Protein AF-A0A9E5N119-F1 (afdb_monomer_lite)

Foldseek 3Di:
DDEAEDEAFQDDPPDDAAEAEDAPQQQFFQPRPVVVVLVVLVVQLPDPRYAYEAQANLHNLQAPPHPPDDPVGTHPVQDPVCNVPVLVVRLVVSLVSNLSRLLRYQAHEHDVSQVVCCVPPVDNSRVVSVQSSCVSSVHDPPRHRYPYQWDKYWYWYYSHPDPPPIDIDIDTGHNADPDPPDDCVVVVSVVVVVVVVDD

Radius of gyration: 18.2 Å; chains: 1; bounding box: 51×36×52 Å

Sequence (199 aa):
MKVLEREFFNVSRSDEFTILPIGDIHLGAAACDEQRFRDTVARVHGDDRCWWIGMGDYADFINRSDPRFHPGVLADWIKMADLADLSRAQRDRFLDIIQPIAAKCLALVSGNHETAIVKHYERDIYHEIVTGVKALGGFEDDYPLAIGYTGWLNLTFYRSDKRQRGRKVKINLHHGYGGGRLAGAKALNLQRRMAFHKA

Structure (mmCIF, N/CA/C/O backbone):
data_AF-A0A9E5N119-F1
#
_entry.id   AF-A0A9E5N119-F1
#
loop_
_atom_site.group_PDB
_atom_site.id
_atom_site.type_symbol
_atom_site.label_atom_id
_atom_site.label_alt_id
_atom_site.label_comp_id
_atom_site.label_asym_id
_atom_site.label_entity_id
_atom_site.label_seq_id
_atom_site.pdbx_PDB_ins_code
_atom_site.Cartn_x
_atom_site.Cartn_y
_atom_site.Cartn_z
_atom_site.occupancy
_atom_site.B_iso_or_equiv
_atom_site.auth_seq_id
_atom_site.auth_comp_id
_atom_site.auth_asym_id
_atom_site.auth_atom_id
_atom_site.pdbx_PDB_model_num
ATOM 1 N N . MET A 1 1 ? 3.824 16.791 9.282 1.00 75.06 1 MET A N 1
ATOM 2 C CA . MET A 1 1 ? 3.656 15.346 9.564 1.00 75.06 1 MET A CA 1
ATOM 3 C C . MET A 1 1 ? 2.166 15.022 9.536 1.00 75.06 1 MET A C 1
ATOM 5 O O . MET A 1 1 ? 1.428 15.691 10.249 1.00 75.06 1 MET A O 1
ATOM 9 N N . LYS A 1 2 ? 1.709 14.087 8.688 1.00 92.75 2 LYS A N 1
ATOM 10 C CA . LYS A 1 2 ? 0.277 13.741 8.575 1.00 92.75 2 LYS A CA 1
ATOM 11 C C . LYS A 1 2 ? -0.148 12.766 9.678 1.00 92.75 2 LYS A C 1
ATOM 13 O O . LYS A 1 2 ? 0.643 11.923 10.101 1.00 92.75 2 LYS A O 1
ATOM 18 N N . VAL A 1 3 ? -1.400 12.880 10.115 1.00 96.69 3 VAL A N 1
ATOM 19 C CA . VAL A 1 3 ? -2.042 11.964 11.064 1.00 96.69 3 VAL A CA 1
ATOM 20 C C . VAL A 1 3 ? -3.350 11.493 10.441 1.00 96.69 3 VAL A C 1
ATOM 22 O O . VAL A 1 3 ? -4.177 12.322 10.072 1.00 96.69 3 VAL A O 1
ATOM 25 N N . LEU A 1 4 ? -3.525 10.181 10.314 1.00 97.50 4 LEU A N 1
ATOM 26 C CA . LEU A 1 4 ? -4.780 9.562 9.905 1.00 97.50 4 LEU A CA 1
ATOM 27 C C . LEU A 1 4 ? -5.465 8.936 11.111 1.00 97.50 4 LEU A C 1
ATOM 29 O O . LEU A 1 4 ? -4.803 8.380 11.988 1.00 97.50 4 LEU A O 1
ATOM 33 N N . GLU A 1 5 ? -6.792 8.997 11.141 1.00 97.25 5 GLU A N 1
ATOM 34 C CA . GLU A 1 5 ? -7.596 8.378 12.189 1.00 97.25 5 GLU A CA 1
ATOM 35 C C . GLU A 1 5 ? -8.544 7.340 11.589 1.00 97.25 5 GLU A C 1
ATOM 37 O O . GLU A 1 5 ? -9.139 7.552 10.529 1.00 97.25 5 GLU A O 1
ATOM 42 N N . ARG A 1 6 ? -8.656 6.193 12.259 1.00 97.25 6 ARG A N 1
ATOM 43 C CA . ARG A 1 6 ? -9.615 5.132 11.947 1.00 97.25 6 ARG A CA 1
ATOM 44 C C . ARG A 1 6 ? -10.331 4.737 13.217 1.00 97.25 6 ARG A C 1
ATOM 46 O O . ARG A 1 6 ? -9.720 4.651 14.285 1.00 97.25 6 ARG A O 1
ATOM 53 N N . GLU A 1 7 ? -11.622 4.502 13.090 1.00 96.50 7 GLU A N 1
ATOM 54 C CA . GLU A 1 7 ? -12.489 4.202 14.214 1.00 96.50 7 GLU A CA 1
ATOM 55 C C . GLU A 1 7 ? -13.208 2.884 13.971 1.00 96.50 7 GLU A C 1
ATOM 57 O O . GLU A 1 7 ? -13.728 2.632 12.888 1.00 96.50 7 GLU A O 1
ATOM 62 N N . PHE A 1 8 ? -13.237 2.060 15.007 1.00 96.50 8 PHE A N 1
ATOM 63 C CA . PHE A 1 8 ? -13.947 0.795 15.044 1.00 96.50 8 PHE A CA 1
ATOM 64 C C . PHE A 1 8 ? -14.966 0.882 16.167 1.00 96.50 8 PHE A C 1
ATOM 66 O O . PHE A 1 8 ? -14.622 1.273 17.284 1.00 96.50 8 PHE A O 1
ATOM 73 N N . PHE A 1 9 ? -16.212 0.534 15.879 1.00 96.44 9 PHE A N 1
ATOM 74 C CA . PHE A 1 9 ? -17.321 0.629 16.823 1.00 96.44 9 PHE A CA 1
ATOM 75 C C . PHE A 1 9 ? -17.830 -0.755 17.201 1.00 96.44 9 PHE A C 1
ATOM 77 O O . PHE A 1 9 ? -17.576 -1.731 16.497 1.00 96.44 9 PHE A O 1
ATOM 84 N N . ASN A 1 10 ? -18.569 -0.821 18.309 1.00 94.75 10 ASN A N 1
ATOM 85 C CA . ASN A 1 10 ? -19.189 -2.050 18.811 1.00 94.75 10 ASN A CA 1
ATOM 86 C C . ASN A 1 10 ? -18.203 -3.209 19.034 1.00 94.75 10 ASN A C 1
ATOM 88 O O . ASN A 1 10 ? -18.570 -4.372 18.884 1.00 94.75 10 ASN A O 1
ATOM 92 N N . VAL A 1 11 ? -16.958 -2.903 19.411 1.00 94.25 11 VAL A N 1
ATOM 93 C CA . VAL A 1 11 ? -15.957 -3.941 19.671 1.00 94.25 11 VAL A CA 1
ATOM 94 C C . VAL A 1 11 ? -16.047 -4.483 21.099 1.00 94.25 11 VAL A C 1
ATOM 96 O O . VAL A 1 11 ? -16.299 -3.754 22.065 1.00 94.25 11 VAL A O 1
ATOM 99 N N . SER A 1 12 ? -15.785 -5.771 21.257 1.00 92.31 12 SER A N 1
ATOM 100 C CA . SER A 1 12 ? -15.709 -6.461 22.541 1.00 92.31 12 SER A CA 1
ATOM 101 C C . SER A 1 12 ? -14.264 -6.552 23.059 1.00 92.31 12 SER A C 1
ATOM 103 O O . SER A 1 12 ? -13.302 -6.211 22.375 1.00 92.31 12 SER A O 1
ATOM 105 N N . ARG A 1 13 ? -14.083 -7.000 24.310 1.00 89.00 13 ARG A N 1
ATOM 106 C CA . ARG A 1 13 ? -12.739 -7.246 24.877 1.00 89.00 13 ARG A CA 1
ATOM 107 C C . ARG A 1 13 ? -12.058 -8.490 24.305 1.00 89.00 13 ARG A C 1
ATOM 109 O O . ARG A 1 13 ? -10.840 -8.570 24.392 1.00 89.00 13 ARG A O 1
ATOM 116 N N . SER A 1 14 ? -12.843 -9.436 23.804 1.00 93.44 14 SER A N 1
ATOM 117 C CA . SER A 1 14 ? -12.374 -10.674 23.183 1.00 93.44 14 SER A CA 1
ATOM 118 C C . SER A 1 14 ? -12.147 -10.524 21.681 1.00 93.44 14 SER A C 1
ATOM 120 O O . SER A 1 14 ? -11.704 -11.472 21.048 1.00 93.44 14 SER A O 1
ATOM 122 N N . ASP A 1 15 ? -12.474 -9.367 21.100 1.00 94.88 15 ASP A N 1
ATOM 123 C CA . ASP A 1 15 ? -12.233 -9.130 19.685 1.00 94.88 15 ASP A CA 1
ATOM 124 C C . ASP A 1 15 ? -10.742 -8.953 19.414 1.00 94.88 15 ASP A C 1
ATOM 126 O O . ASP A 1 15 ? -10.079 -8.096 20.005 1.00 94.88 15 ASP A O 1
ATOM 130 N N . GLU A 1 16 ? -10.244 -9.733 18.463 1.00 95.50 16 GLU A N 1
ATOM 131 C CA . GLU A 1 16 ? -8.894 -9.617 17.936 1.00 95.50 16 GLU A CA 1
ATOM 132 C C . GLU A 1 16 ? -8.932 -8.995 16.541 1.00 95.50 16 GLU A C 1
ATOM 134 O O . GLU A 1 16 ? -9.804 -9.302 15.726 1.00 95.50 16 GLU A O 1
ATOM 139 N N . PHE A 1 17 ? -7.987 -8.092 16.290 1.00 96.88 17 PHE A N 1
ATOM 140 C CA . PHE A 1 17 ? -7.798 -7.424 15.009 1.00 96.88 17 PHE A CA 1
ATOM 141 C C . PHE A 1 17 ? -6.367 -7.660 14.552 1.00 96.88 17 PHE A C 1
ATOM 143 O O . PHE A 1 17 ? -5.421 -7.417 15.307 1.00 96.88 17 PHE A O 1
ATOM 150 N N . THR A 1 18 ? -6.211 -8.078 13.302 1.00 97.81 18 THR A N 1
ATOM 151 C CA . THR A 1 18 ? -4.901 -8.244 12.673 1.00 97.81 18 THR A CA 1
ATOM 152 C C . THR A 1 18 ? -4.623 -7.033 11.794 1.00 97.81 18 THR A C 1
ATOM 154 O O . THR A 1 18 ? -5.480 -6.601 11.029 1.00 97.81 18 THR A O 1
ATOM 157 N N . ILE A 1 19 ? -3.419 -6.473 11.887 1.00 97.25 19 ILE A N 1
ATOM 158 C CA . ILE A 1 19 ? -2.967 -5.393 11.006 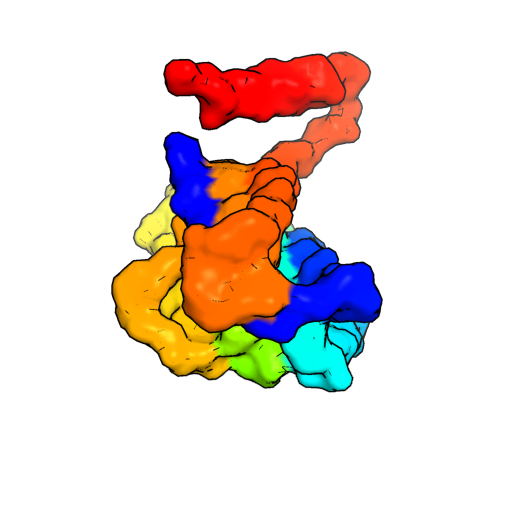1.00 97.25 19 ILE A CA 1
ATOM 159 C C . ILE A 1 19 ? -1.697 -5.869 10.317 1.00 97.25 19 ILE A C 1
ATOM 161 O O . ILE A 1 19 ? -0.689 -6.114 10.981 1.00 97.25 19 ILE A O 1
ATOM 165 N N . LEU A 1 20 ? -1.750 -6.003 8.995 1.00 98.00 20 LEU A N 1
ATOM 166 C CA . LEU A 1 20 ? -0.624 -6.444 8.181 1.00 98.00 20 LEU A CA 1
ATOM 167 C C . LEU A 1 20 ? 0.023 -5.252 7.463 1.00 98.00 20 LEU A C 1
ATOM 169 O O . LEU A 1 20 ? -0.588 -4.673 6.563 1.00 98.00 20 LEU A O 1
ATOM 173 N N . PRO A 1 21 ? 1.249 -4.854 7.844 1.00 97.44 21 PRO A N 1
ATOM 174 C CA . PRO A 1 21 ? 2.041 -3.944 7.030 1.00 97.44 21 PRO A CA 1
ATOM 175 C C . PRO A 1 21 ? 2.527 -4.673 5.769 1.00 97.44 21 PRO A C 1
ATOM 177 O O . PRO A 1 21 ? 3.088 -5.764 5.861 1.00 97.44 21 PRO A O 1
ATOM 180 N N . ILE A 1 22 ? 2.314 -4.068 4.601 1.00 98.00 22 ILE A N 1
ATOM 181 C CA . ILE A 1 22 ? 2.684 -4.612 3.290 1.00 98.00 22 ILE A CA 1
ATOM 182 C C . ILE A 1 22 ? 3.462 -3.538 2.522 1.00 98.00 22 ILE A C 1
ATOM 184 O O . ILE A 1 22 ? 2.915 -2.483 2.215 1.00 98.00 22 ILE A O 1
ATOM 188 N N . GLY A 1 23 ? 4.724 -3.790 2.197 1.00 96.56 23 GLY A N 1
ATOM 189 C CA . GLY A 1 23 ? 5.583 -2.903 1.404 1.00 96.56 23 GLY A CA 1
ATOM 190 C C . GLY A 1 23 ? 6.870 -3.617 1.014 1.00 96.56 23 GLY A C 1
ATOM 191 O O . GLY A 1 23 ? 6.983 -4.817 1.275 1.00 96.56 23 GLY A O 1
ATOM 192 N N . ASP A 1 24 ? 7.791 -2.894 0.375 1.00 96.56 24 ASP A N 1
ATOM 193 C CA . ASP A 1 24 ? 9.025 -3.457 -0.198 1.00 96.56 24 ASP A CA 1
ATOM 194 C C . ASP A 1 24 ? 8.719 -4.691 -1.070 1.00 96.56 24 ASP A C 1
ATOM 196 O O . ASP A 1 24 ? 9.406 -5.713 -1.029 1.00 96.56 24 ASP A O 1
ATOM 200 N N . ILE A 1 25 ? 7.620 -4.616 -1.832 1.00 97.75 25 ILE A N 1
ATOM 201 C CA . ILE A 1 25 ? 7.162 -5.714 -2.689 1.00 97.75 25 ILE A CA 1
ATOM 202 C C . ILE A 1 25 ? 8.070 -5.796 -3.916 1.00 97.75 25 ILE A C 1
ATOM 204 O O . ILE A 1 25 ? 8.387 -6.895 -4.369 1.00 97.75 25 ILE A O 1
ATOM 208 N N . HIS A 1 26 ? 8.476 -4.639 -4.459 1.00 97.12 26 HIS A N 1
ATOM 209 C CA . HIS A 1 26 ? 9.241 -4.535 -5.709 1.00 97.12 26 HIS A CA 1
ATOM 210 C C . HIS A 1 26 ? 8.605 -5.330 -6.862 1.00 97.12 26 HIS A C 1
ATOM 212 O O . HIS A 1 26 ? 9.279 -6.002 -7.647 1.00 97.12 26 HIS A O 1
ATOM 218 N N . LEU A 1 27 ? 7.275 -5.261 -6.964 1.00 97.94 27 LEU A N 1
ATOM 219 C CA . LEU A 1 27 ? 6.521 -5.899 -8.034 1.00 97.94 27 LEU A CA 1
ATOM 220 C C . LEU A 1 27 ? 7.023 -5.442 -9.412 1.00 97.94 27 LEU A C 1
ATOM 222 O O . LEU A 1 27 ? 7.203 -4.251 -9.665 1.00 97.94 27 LEU A O 1
ATOM 226 N N . GLY A 1 28 ? 7.232 -6.407 -10.307 1.00 96.00 28 GLY A N 1
ATOM 227 C CA . GLY A 1 28 ? 7.813 -6.183 -11.631 1.00 96.00 28 GLY A CA 1
ATOM 228 C C . GLY A 1 28 ? 9.301 -6.513 -11.730 1.00 96.00 28 GLY A C 1
ATOM 229 O O . GLY A 1 28 ? 9.799 -6.628 -12.848 1.00 96.00 28 GLY A O 1
ATOM 230 N N . ALA A 1 29 ? 9.984 -6.749 -10.607 1.00 95.81 29 ALA A N 1
ATOM 231 C CA . ALA A 1 29 ? 11.277 -7.422 -10.605 1.00 95.81 29 ALA A CA 1
ATOM 232 C C . ALA A 1 29 ? 11.094 -8.946 -10.740 1.00 95.81 29 ALA A C 1
ATOM 234 O O . ALA A 1 29 ? 10.228 -9.528 -10.090 1.00 95.81 29 ALA A O 1
ATOM 235 N N . ALA A 1 30 ? 11.947 -9.615 -11.516 1.00 94.50 30 ALA A N 1
ATOM 236 C CA . ALA A 1 30 ? 11.941 -11.074 -11.687 1.00 94.50 30 ALA A CA 1
ATOM 237 C C . ALA A 1 30 ? 12.168 -11.834 -10.368 1.00 94.50 30 ALA A C 1
ATOM 239 O O . ALA A 1 30 ? 11.710 -12.959 -10.204 1.00 94.50 30 ALA A O 1
ATOM 240 N N . ALA A 1 31 ? 12.869 -11.211 -9.418 1.00 94.00 31 ALA A N 1
ATOM 241 C CA . ALA A 1 31 ? 13.124 -11.769 -8.092 1.00 94.00 31 ALA A CA 1
ATOM 242 C C . ALA A 1 31 ? 11.975 -11.535 -7.089 1.00 94.00 31 ALA A C 1
ATOM 244 O O . ALA A 1 31 ? 12.072 -11.981 -5.946 1.00 94.00 31 ALA A O 1
ATOM 245 N N . CYS A 1 32 ? 10.918 -10.813 -7.476 1.00 96.81 32 CYS A N 1
ATOM 246 C CA . CYS A 1 32 ? 9.755 -10.594 -6.625 1.00 96.81 32 CYS A CA 1
ATOM 247 C C . CYS A 1 32 ? 8.989 -11.910 -6.431 1.00 96.81 32 CYS A C 1
ATOM 249 O O . CYS A 1 32 ? 8.555 -12.538 -7.397 1.00 96.81 32 CYS A O 1
ATOM 251 N N . ASP A 1 33 ? 8.769 -12.299 -5.175 1.00 97.44 33 ASP A N 1
ATOM 252 C CA . ASP A 1 33 ? 7.891 -13.416 -4.827 1.00 97.44 33 ASP A CA 1
ATOM 253 C C . ASP A 1 33 ? 6.418 -12.972 -4.904 1.00 97.44 33 ASP A C 1
ATOM 255 O O . ASP A 1 33 ? 5.744 -12.725 -3.897 1.00 97.44 33 ASP A O 1
ATOM 259 N N . GLU A 1 34 ? 5.924 -12.818 -6.137 1.00 97.69 34 GLU A N 1
ATOM 260 C CA . GLU A 1 34 ? 4.548 -12.389 -6.406 1.00 97.69 34 GLU A CA 1
ATOM 261 C C . GLU A 1 34 ? 3.527 -13.376 -5.817 1.00 97.69 34 GLU A C 1
ATOM 263 O O . GLU A 1 34 ? 2.452 -12.959 -5.384 1.00 97.69 34 GLU A O 1
ATOM 268 N N . GLN A 1 35 ? 3.858 -14.671 -5.740 1.00 98.06 35 GLN A N 1
ATOM 269 C CA . GLN A 1 35 ? 2.964 -15.668 -5.152 1.00 98.06 35 GLN A CA 1
ATOM 270 C C . GLN A 1 35 ? 2.778 -15.423 -3.655 1.00 98.06 35 GLN A C 1
ATOM 272 O O . GLN A 1 35 ? 1.642 -15.338 -3.193 1.00 98.06 35 GLN A O 1
ATOM 277 N N . ARG A 1 36 ? 3.858 -15.192 -2.902 1.00 98.12 36 ARG A N 1
ATOM 278 C CA . ARG A 1 36 ? 3.752 -14.839 -1.481 1.00 98.12 36 ARG A CA 1
ATOM 279 C C . ARG A 1 36 ? 2.981 -13.539 -1.260 1.00 98.12 36 ARG A C 1
ATOM 281 O O . ARG A 1 36 ? 2.258 -13.412 -0.265 1.00 98.12 36 ARG A O 1
ATOM 288 N N . PHE A 1 37 ? 3.114 -12.567 -2.164 1.00 98.56 37 PHE A N 1
ATOM 289 C CA . PHE A 1 37 ? 2.305 -11.351 -2.104 1.00 98.56 37 PHE A CA 1
ATOM 290 C C . PHE A 1 37 ? 0.812 -11.663 -2.298 1.00 98.56 37 PHE A C 1
ATOM 292 O O . PHE A 1 37 ? -0.010 -11.233 -1.486 1.00 98.56 37 PHE A O 1
ATOM 299 N N . ARG A 1 38 ? 0.456 -12.487 -3.291 1.00 98.69 38 ARG A N 1
ATOM 300 C CA . ARG A 1 38 ? -0.925 -12.957 -3.510 1.00 98.69 38 ARG A CA 1
ATOM 301 C C . ARG A 1 38 ? -1.474 -13.733 -2.315 1.00 98.69 38 ARG A C 1
ATOM 303 O O . ARG A 1 38 ? -2.601 -13.474 -1.905 1.00 98.69 38 ARG A O 1
ATOM 310 N N . ASP A 1 39 ? -0.678 -14.608 -1.709 1.00 98.56 39 ASP A N 1
ATOM 311 C CA . ASP A 1 39 ? -1.070 -15.363 -0.513 1.00 98.56 39 ASP A CA 1
ATOM 312 C C . ASP A 1 39 ? -1.305 -14.429 0.686 1.00 98.56 39 ASP A C 1
ATOM 314 O O . ASP A 1 39 ? -2.234 -14.615 1.475 1.00 98.56 39 ASP A O 1
ATOM 318 N N . THR A 1 40 ? -0.500 -13.369 0.799 1.00 98.44 40 THR A N 1
ATOM 319 C CA . THR A 1 40 ? -0.687 -12.319 1.810 1.00 98.44 40 THR A CA 1
ATOM 320 C C . THR A 1 40 ? -1.996 -11.562 1.582 1.00 98.44 40 THR A C 1
ATOM 322 O O . THR A 1 40 ? -2.740 -11.331 2.536 1.00 98.44 40 THR A O 1
ATOM 325 N N . VAL A 1 41 ? -2.322 -11.226 0.329 1.00 98.75 41 VAL A N 1
ATOM 326 C CA . VAL A 1 41 ? -3.620 -10.630 -0.016 1.00 98.75 41 VAL A CA 1
ATOM 327 C C . VAL A 1 41 ? -4.765 -11.586 0.306 1.00 98.75 41 VAL A C 1
ATOM 329 O O . VAL A 1 41 ? -5.740 -11.168 0.928 1.00 98.75 41 VAL A O 1
ATOM 332 N N . ALA A 1 42 ? -4.643 -12.868 -0.039 1.00 98.62 42 ALA A N 1
ATOM 333 C CA . ALA A 1 42 ? -5.654 -13.878 0.263 1.00 98.62 42 ALA A CA 1
ATOM 334 C C . ALA A 1 42 ? -5.905 -14.000 1.775 1.00 98.62 42 ALA A C 1
ATOM 336 O O . ALA A 1 42 ? -7.057 -14.081 2.202 1.00 98.62 42 ALA A O 1
ATOM 337 N N . ARG A 1 43 ? -4.848 -13.921 2.597 1.00 98.00 43 ARG A N 1
ATOM 338 C CA . ARG A 1 43 ? -4.965 -13.887 4.061 1.00 98.00 43 ARG A CA 1
ATOM 339 C C . ARG A 1 43 ? -5.769 -12.683 4.554 1.00 98.00 43 ARG A C 1
ATOM 341 O O . ARG A 1 43 ? -6.634 -12.853 5.405 1.00 98.00 43 ARG A O 1
ATOM 348 N N . VAL A 1 44 ? -5.490 -11.479 4.047 1.00 98.56 44 VAL A N 1
ATOM 349 C CA . VAL A 1 44 ? -6.251 -10.270 4.420 1.00 98.56 44 VAL A CA 1
ATOM 350 C C . VAL A 1 44 ? -7.700 -10.375 3.935 1.00 98.56 44 VAL A C 1
ATOM 352 O O . VAL A 1 44 ? -8.628 -9.967 4.631 1.00 98.56 44 VAL A O 1
ATOM 355 N N . HIS A 1 45 ? -7.912 -10.930 2.743 1.00 98.50 45 HIS A N 1
ATOM 356 C CA . HIS A 1 45 ? -9.241 -11.092 2.171 1.00 98.50 45 HIS A CA 1
ATOM 357 C C . HIS A 1 45 ? -10.108 -12.030 3.021 1.00 98.50 45 HIS A C 1
ATOM 359 O O . HIS A 1 45 ? -11.215 -11.642 3.384 1.00 98.50 45 HIS A O 1
ATOM 365 N N . GLY A 1 46 ? -9.574 -13.195 3.407 1.00 98.19 46 GLY A N 1
ATOM 366 C CA . GLY A 1 46 ? -10.296 -14.240 4.140 1.00 98.19 46 GLY A CA 1
ATOM 367 C C . GLY A 1 46 ? -10.579 -13.971 5.625 1.00 98.19 46 GLY A C 1
ATOM 368 O O . GLY A 1 46 ? -11.249 -14.787 6.250 1.00 98.19 46 GLY A O 1
ATOM 369 N N . ASP A 1 47 ? -10.090 -12.867 6.196 1.00 97.25 47 ASP A N 1
ATOM 370 C CA . ASP A 1 47 ? -10.344 -12.475 7.589 1.00 97.25 47 ASP A CA 1
ATOM 371 C C . ASP A 1 47 ? -10.958 -11.066 7.652 1.00 97.25 47 ASP A C 1
ATOM 373 O O . ASP A 1 47 ? -10.322 -10.065 7.308 1.00 97.25 47 ASP A O 1
ATOM 377 N N . ASP A 1 48 ? -12.210 -10.968 8.103 1.00 96.12 48 ASP A N 1
ATOM 378 C CA . ASP A 1 48 ? -12.966 -9.712 8.222 1.00 96.12 48 ASP A CA 1
ATOM 379 C C . ASP A 1 48 ? -12.360 -8.713 9.214 1.00 96.12 48 ASP A C 1
ATOM 381 O O . ASP A 1 48 ? -12.621 -7.511 9.130 1.00 96.12 48 ASP A O 1
ATOM 385 N N . ARG A 1 49 ? -11.526 -9.184 10.145 1.00 96.75 49 ARG A N 1
ATOM 386 C CA . ARG A 1 49 ? -10.817 -8.346 11.119 1.00 96.75 49 ARG A CA 1
ATOM 387 C C . ARG A 1 49 ? -9.330 -8.217 10.806 1.00 96.75 49 ARG A C 1
ATOM 389 O O . ARG A 1 49 ? -8.588 -7.656 11.617 1.00 96.75 49 ARG A O 1
ATOM 396 N N . CYS A 1 50 ? -8.902 -8.661 9.626 1.00 98.38 50 CYS A N 1
ATOM 397 C CA . CYS A 1 50 ? -7.573 -8.400 9.103 1.00 98.38 50 CYS A CA 1
ATOM 398 C C . CYS A 1 50 ? -7.582 -7.168 8.197 1.00 98.38 50 CYS A C 1
ATOM 400 O O . CYS A 1 50 ? -8.226 -7.135 7.156 1.00 98.38 50 CYS A O 1
ATOM 402 N N . TRP A 1 51 ? -6.812 -6.160 8.582 1.00 98.56 51 TRP A N 1
ATOM 403 C CA . TRP A 1 51 ? -6.637 -4.906 7.859 1.00 98.56 51 TRP A CA 1
ATOM 404 C C . TRP A 1 51 ? -5.199 -4.782 7.376 1.00 98.56 51 TRP A C 1
ATOM 406 O O . TRP A 1 51 ? -4.309 -5.464 7.891 1.00 98.56 51 TRP A O 1
ATOM 416 N N . TRP A 1 52 ? -4.940 -3.891 6.422 1.00 98.69 52 TRP A N 1
ATOM 417 C CA . TRP A 1 52 ? -3.582 -3.691 5.921 1.00 98.69 52 TRP A CA 1
ATOM 418 C C . TRP A 1 52 ? -3.163 -2.226 5.869 1.00 98.69 52 TRP A C 1
ATOM 420 O O . TRP A 1 52 ? -3.982 -1.305 5.822 1.00 98.69 52 TRP A O 1
ATOM 430 N N . ILE A 1 53 ? -1.849 -2.024 5.910 1.00 98.62 53 ILE A N 1
ATOM 431 C CA . ILE A 1 53 ? -1.192 -0.727 5.752 1.00 98.62 53 ILE A CA 1
ATOM 432 C C . ILE A 1 53 ? -0.166 -0.878 4.636 1.00 98.62 53 ILE A C 1
ATOM 434 O O . ILE A 1 53 ? 0.702 -1.745 4.722 1.00 98.62 53 ILE A O 1
ATOM 438 N N . GLY A 1 54 ? -0.246 -0.036 3.611 1.00 98.44 54 GLY A N 1
ATOM 439 C CA . GLY A 1 54 ? 0.781 0.036 2.581 1.00 98.44 54 GLY A CA 1
ATOM 440 C C . GLY A 1 54 ? 2.015 0.765 3.101 1.00 98.44 54 GLY A C 1
ATOM 441 O O . GLY A 1 54 ? 1.899 1.874 3.621 1.00 98.44 54 GLY A O 1
ATOM 442 N N . MET A 1 55 ? 3.188 0.155 2.972 1.00 97.94 55 MET A N 1
ATOM 443 C CA . MET A 1 55 ? 4.444 0.631 3.554 1.00 97.94 55 MET A CA 1
ATOM 444 C C . MET A 1 55 ? 5.421 1.230 2.533 1.00 97.94 55 MET A C 1
ATOM 446 O O . MET A 1 55 ? 6.534 1.561 2.926 1.00 97.94 55 MET A O 1
ATOM 450 N N . GLY A 1 56 ? 5.007 1.449 1.279 1.00 97.00 56 GLY A N 1
ATOM 451 C CA . GLY A 1 56 ? 5.850 1.996 0.203 1.00 97.00 56 GLY A CA 1
ATOM 452 C C . GLY A 1 56 ? 6.639 0.925 -0.555 1.00 97.00 56 GLY A C 1
ATOM 453 O O . GLY A 1 56 ? 6.620 -0.243 -0.161 1.00 97.00 56 GLY A O 1
ATOM 454 N N . ASP A 1 57 ? 7.295 1.326 -1.647 1.00 97.44 57 ASP A N 1
ATOM 455 C CA . ASP A 1 57 ? 7.981 0.436 -2.595 1.00 97.44 57 ASP A CA 1
ATOM 456 C C . ASP A 1 57 ? 7.055 -0.709 -3.066 1.00 97.44 57 ASP A C 1
ATOM 458 O O . ASP A 1 57 ? 7.357 -1.905 -2.979 1.00 97.44 57 ASP A O 1
ATOM 462 N N . TYR A 1 58 ? 5.862 -0.323 -3.538 1.00 98.38 58 TYR A N 1
ATOM 463 C CA . TYR A 1 58 ? 4.813 -1.253 -3.984 1.00 98.38 58 TYR A CA 1
ATOM 464 C C . TYR A 1 58 ? 5.195 -1.996 -5.264 1.00 98.38 58 TYR A C 1
ATOM 466 O O . TYR A 1 58 ? 4.771 -3.128 -5.498 1.00 98.38 58 TYR A O 1
ATOM 474 N N . ALA A 1 59 ? 5.996 -1.340 -6.092 1.00 97.88 59 ALA A N 1
ATOM 475 C CA . ALA A 1 59 ? 6.525 -1.865 -7.330 1.00 97.88 59 ALA A CA 1
ATOM 476 C C . ALA A 1 59 ? 7.973 -1.412 -7.512 1.00 97.88 59 ALA A C 1
ATOM 478 O O . ALA A 1 59 ? 8.451 -0.507 -6.827 1.00 97.88 59 ALA A O 1
ATOM 479 N N . ASP A 1 60 ? 8.687 -2.079 -8.414 1.00 95.94 60 ASP A N 1
ATOM 480 C CA . ASP A 1 60 ? 10.113 -1.834 -8.585 1.00 95.94 60 ASP A CA 1
ATOM 481 C C . ASP A 1 60 ? 10.395 -0.469 -9.224 1.00 95.94 60 ASP A C 1
ATOM 483 O O . ASP A 1 60 ? 11.376 0.179 -8.896 1.00 95.94 60 ASP A O 1
ATOM 487 N N . PHE A 1 61 ? 9.540 0.024 -10.114 1.00 95.56 61 PHE A 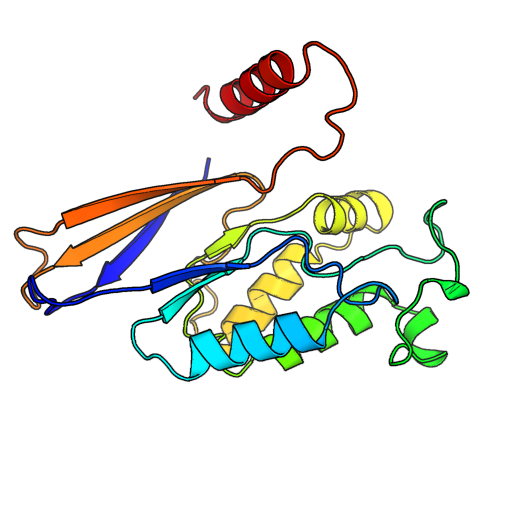N 1
ATOM 488 C CA . PHE A 1 61 ? 9.628 1.365 -10.701 1.00 95.56 61 PHE A CA 1
ATOM 489 C C . PHE A 1 61 ? 11.017 1.757 -11.253 1.00 95.56 61 PHE A C 1
ATOM 491 O O . PHE A 1 61 ? 11.345 2.937 -11.394 1.00 95.56 61 PHE A O 1
ATOM 498 N N . ILE A 1 62 ? 11.838 0.770 -11.623 1.00 92.00 62 ILE A N 1
ATOM 499 C CA . ILE A 1 62 ? 13.103 0.975 -12.325 1.00 92.00 62 ILE A CA 1
ATOM 500 C C . ILE A 1 62 ? 12.784 1.099 -13.815 1.00 92.00 62 ILE A C 1
ATOM 502 O O . ILE A 1 62 ? 12.625 0.120 -14.543 1.00 92.00 62 ILE A O 1
ATOM 506 N N . ASN A 1 63 ? 12.655 2.344 -14.268 1.00 90.62 63 ASN A N 1
ATOM 507 C CA . ASN A 1 63 ? 12.396 2.667 -15.668 1.00 90.62 63 ASN A CA 1
ATOM 508 C C . ASN A 1 63 ? 13.670 2.559 -16.523 1.00 90.62 63 ASN A C 1
ATOM 510 O O . ASN A 1 63 ? 14.784 2.594 -16.015 1.00 90.62 63 ASN A O 1
ATOM 514 N N . ARG A 1 64 ? 13.510 2.501 -17.851 1.00 89.31 64 ARG A N 1
ATOM 515 C CA . ARG A 1 64 ? 14.602 2.257 -18.817 1.00 89.31 64 ARG A CA 1
ATOM 516 C C . ARG A 1 64 ? 15.793 3.216 -18.731 1.00 89.31 64 ARG A C 1
ATOM 518 O O . ARG A 1 64 ? 16.899 2.825 -19.081 1.00 89.31 64 ARG A O 1
ATOM 525 N N . SER A 1 65 ? 15.568 4.465 -18.332 1.00 87.94 65 SER A N 1
ATOM 526 C CA . SER A 1 65 ? 16.626 5.471 -18.160 1.00 87.94 65 SER A CA 1
ATOM 527 C C . SER A 1 65 ? 17.317 5.416 -16.794 1.00 87.94 65 SER A C 1
ATOM 529 O O . SER A 1 65 ? 18.270 6.158 -16.570 1.00 87.94 65 SER A O 1
ATOM 531 N N . ASP A 1 66 ? 16.862 4.561 -15.875 1.00 88.12 66 ASP A N 1
ATOM 532 C CA . ASP A 1 66 ? 17.542 4.330 -14.603 1.00 88.12 66 ASP A CA 1
ATOM 533 C C . ASP A 1 66 ? 18.811 3.482 -14.831 1.00 88.12 66 ASP A C 1
ATOM 535 O O . ASP A 1 66 ? 18.728 2.433 -15.471 1.00 88.12 66 ASP A O 1
ATOM 539 N N . PRO A 1 67 ? 19.985 3.868 -14.296 1.00 87.31 67 PRO A N 1
ATOM 540 C CA . PRO A 1 67 ? 21.228 3.104 -14.455 1.00 87.31 67 PRO A CA 1
ATOM 541 C C . PRO A 1 67 ? 21.172 1.662 -13.937 1.00 87.31 67 PRO A C 1
ATOM 543 O O . PRO A 1 67 ? 22.011 0.844 -14.306 1.00 87.31 67 PRO A O 1
ATOM 546 N N . ARG A 1 68 ? 20.222 1.351 -13.050 1.00 85.38 68 ARG A N 1
ATOM 547 C CA . ARG A 1 68 ? 20.005 0.004 -12.507 1.00 85.38 68 ARG A CA 1
ATOM 548 C C . ARG A 1 68 ? 19.189 -0.882 -13.449 1.00 85.38 68 ARG A C 1
ATOM 550 O O . ARG A 1 68 ? 19.090 -2.080 -13.201 1.00 85.38 68 ARG A O 1
ATOM 557 N N . PHE A 1 69 ? 18.583 -0.312 -14.492 1.00 90.00 69 PHE A N 1
ATOM 558 C CA . PHE A 1 69 ? 17.717 -1.042 -15.405 1.00 90.00 69 PHE A CA 1
ATOM 559 C C . PHE A 1 69 ? 18.488 -2.124 -16.162 1.00 90.00 69 PHE A C 1
ATOM 561 O O . PHE A 1 69 ? 19.480 -1.856 -16.840 1.00 90.00 69 PHE A O 1
ATOM 568 N N . HIS A 1 70 ? 17.974 -3.350 -16.103 1.00 88.12 70 HIS A N 1
ATOM 569 C CA . HIS A 1 70 ? 18.456 -4.462 -16.905 1.00 88.12 70 HIS A CA 1
ATOM 570 C C . HIS A 1 70 ? 17.254 -5.292 -17.387 1.00 88.12 70 HIS A C 1
ATOM 572 O O . HIS A 1 70 ? 16.486 -5.768 -16.555 1.00 88.12 70 HIS A O 1
ATOM 578 N N . PRO A 1 71 ? 17.066 -5.523 -18.701 1.00 85.75 71 PRO A N 1
ATOM 579 C CA . PRO A 1 71 ? 15.889 -6.239 -19.203 1.00 85.75 71 PRO A CA 1
ATOM 580 C C . PRO A 1 71 ? 15.696 -7.625 -18.577 1.00 85.75 71 PRO A C 1
ATOM 582 O O . PRO A 1 71 ? 14.574 -8.028 -18.304 1.00 85.75 71 PRO A O 1
ATOM 585 N N . GLY A 1 72 ? 16.796 -8.329 -18.290 1.00 87.62 72 GLY A N 1
ATOM 586 C CA . GLY A 1 72 ? 16.768 -9.648 -17.649 1.00 87.62 72 GLY A CA 1
ATOM 587 C C . GLY A 1 72 ? 16.364 -9.656 -16.170 1.00 87.62 72 GLY A C 1
ATOM 588 O O . GLY A 1 72 ? 16.334 -10.730 -15.584 1.00 87.62 72 GLY A O 1
ATOM 589 N N . VAL A 1 73 ? 16.099 -8.498 -15.551 1.00 88.38 73 VAL A N 1
ATOM 590 C CA . VAL A 1 73 ? 15.552 -8.429 -14.182 1.00 88.38 73 VAL A CA 1
ATOM 591 C C . VAL A 1 73 ? 14.064 -8.086 -14.151 1.00 88.38 73 VAL A C 1
ATOM 593 O O . VAL A 1 73 ? 13.514 -7.916 -13.068 1.00 88.38 73 VAL A O 1
ATOM 596 N N . LEU A 1 74 ? 13.408 -7.981 -15.309 1.00 94.50 74 LEU A N 1
ATOM 597 C CA . LEU A 1 74 ? 11.968 -7.753 -15.399 1.00 94.50 74 LEU A CA 1
ATOM 598 C C . LEU A 1 74 ? 11.203 -9.061 -15.198 1.00 94.50 74 LEU A C 1
ATOM 600 O O . LEU A 1 74 ? 11.621 -10.108 -15.683 1.00 94.50 74 LEU A O 1
ATOM 604 N N . ALA A 1 75 ? 10.076 -8.993 -14.494 1.00 94.94 75 ALA A N 1
ATOM 605 C CA . ALA A 1 75 ? 9.183 -10.131 -14.325 1.00 94.94 75 ALA A CA 1
ATOM 606 C C . ALA A 1 75 ? 8.602 -10.605 -15.670 1.00 94.94 75 ALA A C 1
ATOM 608 O O . ALA A 1 75 ? 8.275 -9.790 -16.532 1.00 94.94 75 ALA A O 1
ATOM 609 N N . ASP A 1 76 ? 8.389 -11.916 -15.807 1.00 94.94 76 ASP A N 1
ATOM 610 C CA . ASP A 1 76 ? 7.966 -12.564 -17.062 1.00 94.94 76 ASP A CA 1
ATOM 611 C C . ASP A 1 76 ? 6.629 -12.053 -17.623 1.00 94.94 76 ASP A C 1
ATOM 613 O O . ASP A 1 76 ? 6.356 -12.170 -18.818 1.00 94.94 76 ASP A O 1
ATOM 617 N N . TRP A 1 77 ? 5.768 -11.489 -16.772 1.00 95.88 77 TRP A N 1
ATOM 618 C CA . TRP A 1 77 ? 4.482 -10.938 -17.197 1.00 95.88 77 TRP A CA 1
ATOM 619 C C . TRP A 1 77 ? 4.598 -9.559 -17.865 1.00 95.88 77 TRP A C 1
ATOM 621 O O . TRP A 1 77 ? 3.625 -9.119 -18.481 1.00 95.88 77 TRP A O 1
ATOM 631 N N . ILE A 1 78 ? 5.753 -8.887 -17.768 1.00 95.94 78 ILE A N 1
ATOM 632 C CA . ILE A 1 78 ? 6.009 -7.596 -18.416 1.00 95.94 78 ILE A CA 1
ATOM 633 C C . ILE A 1 78 ? 6.238 -7.825 -19.910 1.00 95.94 78 ILE A C 1
ATOM 635 O O . ILE A 1 78 ? 7.187 -8.488 -20.329 1.00 95.94 78 ILE A O 1
ATOM 639 N N . LYS A 1 79 ? 5.373 -7.244 -20.743 1.00 93.94 79 LYS A N 1
ATOM 640 C CA . LYS A 1 79 ? 5.420 -7.409 -22.199 1.00 93.94 79 LYS A CA 1
ATOM 641 C C . LYS A 1 79 ? 6.243 -6.303 -22.851 1.00 93.94 79 LYS A C 1
ATOM 643 O O . LYS A 1 79 ? 6.438 -5.224 -22.301 1.00 93.94 79 LYS A O 1
ATOM 648 N N . MET A 1 80 ? 6.637 -6.517 -24.108 1.00 90.19 80 MET A N 1
ATOM 649 C CA . MET A 1 80 ? 7.336 -5.495 -24.905 1.00 90.19 80 MET A CA 1
ATOM 650 C C . MET A 1 80 ? 6.543 -4.184 -25.024 1.00 90.19 80 MET A C 1
ATOM 652 O O . MET A 1 80 ? 7.132 -3.107 -25.012 1.00 90.19 80 MET A O 1
ATOM 656 N N . ALA A 1 81 ? 5.210 -4.266 -25.090 1.00 92.31 81 ALA A N 1
ATOM 657 C CA . ALA A 1 81 ? 4.335 -3.092 -25.115 1.00 92.31 81 ALA A CA 1
ATOM 658 C C . ALA A 1 81 ? 4.384 -2.277 -23.807 1.00 92.31 81 ALA A C 1
ATOM 660 O O . ALA A 1 81 ? 4.205 -1.060 -23.836 1.00 92.31 81 ALA A O 1
ATOM 661 N N . ASP A 1 82 ? 4.681 -2.924 -22.678 1.00 94.38 82 ASP A N 1
ATOM 662 C CA . ASP A 1 82 ? 4.779 -2.280 -21.366 1.00 94.38 82 ASP A CA 1
ATOM 663 C C . ASP A 1 82 ? 6.094 -1.507 -21.204 1.00 94.38 82 ASP A C 1
ATOM 665 O O . ASP A 1 82 ? 6.185 -0.607 -20.375 1.00 94.38 82 ASP A O 1
ATOM 669 N N . LEU A 1 83 ? 7.106 -1.772 -22.042 1.00 90.25 83 LEU A N 1
ATOM 670 C CA . LEU A 1 83 ? 8.396 -1.068 -22.002 1.00 90.25 83 LEU A CA 1
ATOM 671 C C . LEU A 1 83 ? 8.293 0.430 -22.324 1.00 90.25 83 LEU A C 1
ATOM 673 O O . LEU A 1 83 ? 9.242 1.176 -22.065 1.00 90.25 83 LEU A O 1
ATOM 677 N N . ALA A 1 84 ? 7.179 0.869 -22.914 1.00 91.50 84 ALA A N 1
ATOM 678 C CA . ALA A 1 84 ? 6.886 2.284 -23.120 1.00 91.50 84 ALA A CA 1
ATOM 679 C C . ALA A 1 84 ? 6.509 2.996 -21.808 1.00 91.50 84 ALA A C 1
ATOM 681 O O . ALA A 1 84 ? 6.739 4.195 -21.684 1.00 91.50 84 ALA A O 1
ATOM 682 N N . ASP A 1 85 ? 5.945 2.270 -20.838 1.00 94.19 85 ASP A N 1
ATOM 683 C CA . ASP A 1 85 ? 5.475 2.806 -19.560 1.00 94.19 85 ASP A CA 1
ATOM 684 C C . ASP A 1 85 ? 5.465 1.706 -18.482 1.00 94.19 85 ASP A C 1
ATOM 686 O O . ASP A 1 85 ? 4.419 1.205 -18.056 1.00 94.19 85 ASP A O 1
ATOM 690 N N . LEU A 1 86 ? 6.671 1.316 -18.053 1.00 95.06 86 LEU A N 1
ATOM 691 C CA . LEU A 1 86 ? 6.878 0.262 -17.055 1.00 95.06 86 LEU A CA 1
ATOM 692 C C . LEU A 1 86 ? 6.195 0.596 -15.728 1.00 95.06 86 LEU A C 1
ATOM 694 O O . LEU A 1 86 ? 5.584 -0.273 -15.107 1.00 95.06 86 LEU A O 1
ATOM 698 N N . SER A 1 87 ? 6.264 1.865 -15.312 1.00 96.56 87 SER A N 1
ATOM 699 C CA . SER A 1 87 ? 5.651 2.323 -14.065 1.00 96.56 87 SER A CA 1
ATOM 700 C C . SER A 1 87 ? 4.137 2.114 -14.066 1.00 96.56 87 SER A C 1
ATOM 702 O O . SER A 1 87 ? 3.586 1.672 -13.060 1.00 96.56 87 SER A O 1
ATOM 704 N N . ARG A 1 88 ? 3.458 2.371 -15.193 1.00 97.12 88 ARG A N 1
ATOM 705 C CA . ARG A 1 88 ? 2.023 2.090 -15.327 1.00 97.12 88 ARG A CA 1
ATOM 706 C C . ARG A 1 88 ? 1.728 0.598 -15.238 1.00 97.12 88 ARG A C 1
ATOM 708 O O . ARG A 1 88 ? 0.879 0.221 -14.443 1.00 97.12 88 ARG A O 1
ATOM 715 N N . ALA A 1 89 ? 2.431 -0.239 -16.001 1.00 97.69 89 ALA A N 1
ATOM 716 C CA . ALA A 1 89 ? 2.179 -1.682 -16.003 1.00 97.69 89 ALA A CA 1
ATOM 717 C C . ALA A 1 89 ? 2.359 -2.305 -14.606 1.00 97.69 89 ALA A C 1
ATOM 719 O O . ALA A 1 89 ? 1.544 -3.114 -14.168 1.00 97.69 89 ALA A O 1
ATOM 720 N N . GLN A 1 90 ? 3.390 -1.879 -13.872 1.00 98.25 90 GLN A N 1
ATOM 721 C CA . GLN A 1 90 ? 3.639 -2.327 -12.500 1.00 98.25 90 GLN A CA 1
ATOM 722 C C . GLN A 1 90 ? 2.604 -1.813 -11.496 1.00 98.25 90 GLN A C 1
ATOM 724 O O . GLN A 1 90 ? 2.133 -2.585 -10.661 1.00 98.25 90 GLN A O 1
ATOM 729 N N . ARG A 1 91 ? 2.203 -0.540 -11.601 1.00 98.38 91 ARG A N 1
ATOM 730 C CA . ARG A 1 91 ? 1.104 0.028 -10.808 1.00 98.38 91 ARG A CA 1
ATOM 731 C C . ARG A 1 91 ? -0.193 -0.747 -11.031 1.00 98.38 91 ARG A C 1
ATOM 733 O O . ARG A 1 91 ? -0.842 -1.124 -10.062 1.00 98.38 91 ARG A O 1
ATOM 740 N N . ASP A 1 92 ? -0.558 -0.992 -12.285 1.00 98.56 92 ASP A N 1
ATOM 741 C CA . ASP A 1 92 ? -1.811 -1.664 -12.639 1.00 98.56 92 ASP A CA 1
ATOM 742 C C . ASP A 1 92 ? -1.814 -3.101 -12.118 1.00 98.56 92 ASP A C 1
ATOM 744 O O . ASP A 1 92 ? -2.760 -3.514 -11.454 1.00 98.56 92 ASP A O 1
ATOM 748 N N . ARG A 1 93 ? -0.696 -3.823 -12.270 1.00 98.56 93 ARG A N 1
ATOM 749 C CA . ARG A 1 93 ? -0.537 -5.164 -11.697 1.00 98.56 93 ARG A CA 1
ATOM 750 C C . ARG A 1 93 ? -0.677 -5.173 -10.173 1.00 98.56 93 ARG A C 1
ATOM 752 O O . ARG A 1 93 ? -1.283 -6.092 -9.626 1.00 98.56 93 ARG A O 1
ATOM 759 N N . PHE A 1 94 ? -0.120 -4.177 -9.482 1.00 98.75 94 PHE A N 1
ATOM 760 C CA . PHE A 1 94 ? -0.278 -4.042 -8.033 1.00 98.75 94 PHE A CA 1
ATOM 761 C C . PHE A 1 94 ? -1.749 -3.831 -7.656 1.00 98.75 94 PHE A C 1
ATOM 763 O O . PHE A 1 94 ? -2.254 -4.529 -6.776 1.00 98.75 94 PHE A O 1
ATOM 770 N N . LEU A 1 95 ? -2.439 -2.916 -8.346 1.00 98.81 95 LEU A N 1
ATOM 771 C CA . LEU A 1 95 ? -3.856 -2.619 -8.129 1.00 98.81 95 LEU A CA 1
ATOM 772 C C . LEU A 1 95 ? -4.748 -3.846 -8.386 1.00 98.81 95 LEU A C 1
ATOM 774 O O . LEU A 1 95 ? -5.604 -4.149 -7.555 1.00 98.81 95 LEU A O 1
ATOM 778 N N . ASP A 1 96 ? -4.485 -4.603 -9.452 1.00 98.75 96 ASP A N 1
ATOM 779 C CA . ASP A 1 96 ? -5.181 -5.860 -9.760 1.00 98.75 96 ASP A CA 1
ATOM 780 C C . ASP A 1 96 ? -5.032 -6.887 -8.629 1.00 98.75 96 ASP A C 1
ATOM 782 O O . ASP A 1 96 ? -5.985 -7.572 -8.256 1.00 98.75 96 ASP A O 1
ATOM 786 N N . ILE A 1 97 ? -3.823 -7.015 -8.068 1.00 98.75 97 ILE A N 1
ATOM 787 C CA . ILE A 1 97 ? -3.549 -7.976 -6.995 1.00 98.75 97 ILE A CA 1
ATOM 788 C C . ILE A 1 97 ? -4.264 -7.574 -5.706 1.00 98.75 97 ILE A C 1
ATOM 790 O O . ILE A 1 97 ? -4.855 -8.434 -5.059 1.00 98.75 97 ILE A O 1
ATOM 794 N N . ILE A 1 98 ? -4.222 -6.296 -5.321 1.00 98.69 98 ILE A N 1
ATOM 795 C CA . ILE A 1 98 ? -4.783 -5.822 -4.044 1.00 98.69 98 ILE A CA 1
ATOM 796 C C . ILE A 1 98 ? -6.282 -5.536 -4.096 1.00 98.69 98 ILE A C 1
ATOM 798 O O . ILE A 1 98 ? -6.879 -5.315 -3.040 1.00 98.69 98 ILE A O 1
ATOM 802 N N . GLN A 1 99 ? -6.907 -5.548 -5.277 1.00 98.69 99 GLN A N 1
ATOM 803 C CA . GLN A 1 99 ? -8.336 -5.279 -5.449 1.00 98.69 99 GLN A CA 1
ATOM 804 C C . GLN A 1 99 ? -9.232 -5.990 -4.410 1.00 98.69 99 GLN A C 1
ATOM 806 O O . GLN A 1 99 ? -10.063 -5.306 -3.808 1.00 98.69 99 GLN A O 1
ATOM 811 N N . PRO A 1 100 ? -9.057 -7.294 -4.092 1.00 98.69 100 PRO A N 1
ATOM 812 C CA . PRO A 1 100 ? -9.914 -7.992 -3.124 1.00 98.69 100 PRO A CA 1
ATOM 813 C C . PRO A 1 100 ? -9.841 -7.452 -1.687 1.00 98.69 100 PRO A C 1
ATOM 815 O O . PRO A 1 100 ? -10.665 -7.817 -0.847 1.00 98.69 100 PRO A O 1
ATOM 818 N N . ILE A 1 101 ? -8.838 -6.627 -1.376 1.00 98.75 101 ILE A N 1
ATOM 819 C CA . ILE A 1 101 ? -8.583 -6.082 -0.038 1.00 98.75 101 ILE A CA 1
ATOM 820 C C . ILE A 1 101 ? -8.529 -4.555 -0.023 1.00 98.75 101 ILE A C 1
ATOM 822 O O . ILE A 1 101 ? -8.228 -3.975 1.020 1.00 98.75 101 ILE A O 1
ATOM 826 N N . ALA A 1 102 ? -8.823 -3.883 -1.140 1.00 98.69 102 ALA A N 1
ATOM 827 C CA . ALA A 1 102 ? -8.703 -2.432 -1.256 1.00 98.69 102 ALA A CA 1
ATOM 828 C C . ALA A 1 102 ? -9.511 -1.700 -0.168 1.00 98.69 102 ALA A C 1
ATOM 830 O O . ALA A 1 102 ? -8.962 -0.854 0.535 1.00 98.69 102 ALA A O 1
ATOM 831 N N . ALA A 1 103 ? -10.756 -2.125 0.080 1.00 98.38 103 ALA A N 1
ATOM 832 C CA . ALA A 1 103 ? -11.630 -1.578 1.126 1.00 98.38 103 ALA A CA 1
ATOM 833 C C . ALA A 1 103 ? -11.096 -1.766 2.566 1.00 98.38 103 ALA A C 1
ATOM 835 O O . ALA A 1 103 ? -11.514 -1.067 3.486 1.00 98.38 103 ALA A O 1
ATOM 836 N N . LYS A 1 104 ? -10.144 -2.688 2.776 1.00 98.56 104 LYS A N 1
ATOM 837 C CA . LYS A 1 104 ? -9.495 -2.966 4.072 1.00 98.56 104 LYS A CA 1
ATOM 838 C C . LYS A 1 104 ? -8.199 -2.154 4.278 1.00 98.56 104 LYS A C 1
ATOM 840 O O . LYS A 1 104 ? -7.440 -2.426 5.213 1.00 98.56 104 LYS A O 1
ATOM 845 N N . CYS A 1 105 ? -7.910 -1.175 3.412 1.00 98.62 105 CYS A N 1
ATOM 846 C CA . CYS A 1 105 ? -6.718 -0.329 3.509 1.00 98.62 105 CYS A CA 1
ATOM 847 C C . CYS A 1 105 ? -6.868 0.740 4.601 1.00 98.62 105 CYS A C 1
ATOM 849 O O . CYS A 1 105 ? -7.759 1.589 4.552 1.00 98.62 105 CYS A O 1
ATOM 851 N N . LEU A 1 106 ? -5.961 0.748 5.580 1.00 98.56 106 LEU A N 1
ATOM 852 C CA . LEU A 1 106 ? -5.966 1.749 6.650 1.00 98.56 106 LEU A CA 1
ATOM 853 C C . LEU A 1 106 ? -5.172 3.000 6.279 1.00 98.56 106 LEU A C 1
ATOM 855 O O . LEU A 1 106 ? -5.584 4.105 6.629 1.00 98.56 106 LEU A O 1
ATOM 859 N N . ALA A 1 107 ? -4.037 2.842 5.604 1.00 98.44 107 ALA A N 1
ATOM 860 C CA . ALA A 1 107 ? -3.169 3.935 5.186 1.00 98.44 107 ALA A CA 1
ATOM 861 C C . ALA A 1 107 ? -2.168 3.460 4.127 1.00 98.44 107 ALA A C 1
ATOM 863 O O . ALA A 1 107 ? -1.824 2.280 4.087 1.00 98.44 107 ALA A O 1
ATOM 864 N N . LEU A 1 108 ? -1.658 4.398 3.329 1.00 98.50 108 LEU A N 1
ATOM 865 C CA . LEU A 1 108 ? -0.607 4.168 2.342 1.00 98.50 108 LEU A CA 1
ATOM 866 C C . LEU A 1 108 ? 0.570 5.103 2.607 1.00 98.50 108 LEU A C 1
ATOM 868 O O . LEU A 1 108 ? 0.412 6.326 2.650 1.00 98.50 108 LEU A O 1
ATOM 872 N N . VAL A 1 109 ? 1.756 4.528 2.739 1.00 97.94 109 VAL A N 1
ATOM 873 C CA . VAL A 1 109 ? 3.042 5.222 2.844 1.00 97.94 109 VAL A CA 1
ATOM 874 C C . VAL A 1 109 ? 3.705 5.242 1.464 1.00 97.94 109 VAL A C 1
ATOM 876 O O . VAL A 1 109 ? 3.499 4.336 0.659 1.00 97.94 109 VAL A O 1
ATOM 879 N N . SER A 1 110 ? 4.450 6.301 1.161 1.00 96.94 110 SER A N 1
ATOM 880 C CA . SER A 1 110 ? 5.281 6.403 -0.045 1.00 96.94 110 SER A CA 1
ATOM 881 C C . SER A 1 110 ? 6.688 5.886 0.252 1.00 96.94 110 SER A C 1
ATOM 883 O O . SER A 1 110 ? 7.218 6.170 1.328 1.00 96.94 110 SER A O 1
ATOM 885 N N . GLY A 1 111 ? 7.290 5.153 -0.682 1.00 95.69 111 GLY A N 1
ATOM 886 C CA . GLY A 1 111 ? 8.659 4.665 -0.595 1.00 95.69 111 GLY A CA 1
ATOM 887 C C . GLY A 1 111 ? 9.642 5.439 -1.471 1.00 95.69 111 GLY A C 1
ATOM 888 O O . GLY A 1 111 ? 9.317 6.469 -2.085 1.00 95.69 111 GLY A O 1
ATOM 889 N N . ASN A 1 112 ? 10.904 5.003 -1.473 1.00 94.62 112 ASN A N 1
ATOM 890 C CA . ASN A 1 112 ? 11.926 5.659 -2.293 1.00 94.62 112 ASN A CA 1
ATOM 891 C C . ASN A 1 112 ? 11.784 5.344 -3.780 1.00 94.62 112 ASN A C 1
ATOM 893 O O . ASN A 1 112 ? 12.219 6.165 -4.587 1.00 94.62 112 ASN A O 1
ATOM 897 N N . HIS A 1 113 ? 11.171 4.222 -4.152 1.00 95.25 113 HIS A N 1
ATOM 898 C CA . HIS A 1 113 ? 10.911 3.891 -5.550 1.00 95.25 113 HIS A CA 1
ATOM 899 C C . HIS A 1 113 ? 9.828 4.808 -6.131 1.00 95.25 113 HIS A C 1
ATOM 901 O O . HIS A 1 113 ? 10.036 5.394 -7.195 1.00 95.25 113 HIS A O 1
ATOM 907 N N . GLU A 1 114 ? 8.744 5.082 -5.394 1.00 96.38 114 GLU A N 1
ATOM 908 C CA . GLU A 1 114 ? 7.753 6.075 -5.831 1.00 96.38 114 GLU A CA 1
ATOM 909 C C . GLU A 1 114 ? 8.350 7.491 -5.884 1.00 96.38 114 GLU A C 1
ATOM 911 O O . GLU A 1 114 ? 8.134 8.231 -6.844 1.00 96.38 114 GLU A O 1
ATOM 916 N N . THR A 1 115 ? 9.152 7.862 -4.879 1.00 94.12 115 THR A N 1
ATOM 917 C CA . THR A 1 115 ? 9.819 9.176 -4.837 1.00 94.12 115 THR A CA 1
ATOM 918 C C . THR A 1 115 ? 10.805 9.352 -6.000 1.00 94.12 115 THR A C 1
ATOM 920 O O . THR A 1 115 ? 10.945 10.452 -6.539 1.00 94.12 115 THR A O 1
ATOM 923 N N . ALA A 1 116 ? 11.490 8.281 -6.415 1.00 94.00 116 ALA A N 1
ATOM 924 C CA . ALA A 1 116 ? 12.390 8.307 -7.563 1.00 94.00 116 ALA A CA 1
ATOM 925 C C . ALA A 1 116 ? 11.633 8.580 -8.871 1.00 94.00 116 ALA A C 1
ATOM 927 O O . ALA A 1 116 ? 12.120 9.360 -9.691 1.00 94.00 116 ALA A O 1
ATOM 928 N N . ILE A 1 117 ? 10.431 8.018 -9.044 1.00 95.69 117 ILE A N 1
ATOM 929 C CA . ILE A 1 117 ? 9.598 8.307 -10.218 1.00 95.69 117 ILE A CA 1
ATOM 930 C C . ILE A 1 117 ? 9.220 9.786 -10.280 1.00 95.69 117 ILE A C 1
ATOM 932 O O . ILE A 1 117 ? 9.435 10.419 -11.314 1.00 95.69 117 ILE A O 1
ATOM 936 N N . VAL A 1 118 ? 8.763 10.361 -9.165 1.00 94.25 118 VAL A N 1
ATOM 937 C CA . VAL A 1 118 ? 8.460 11.801 -9.078 1.00 94.25 118 VAL A CA 1
ATOM 938 C C . VAL A 1 118 ? 9.681 12.632 -9.467 1.00 94.25 118 VAL A C 1
ATOM 940 O O . VAL A 1 118 ? 9.585 13.549 -10.276 1.00 94.25 118 VAL A O 1
ATOM 943 N N . LYS A 1 119 ? 10.850 12.289 -8.918 1.00 92.94 119 LYS A N 1
ATOM 944 C CA . LYS A 1 119 ? 12.090 13.045 -9.119 1.00 92.94 119 LYS A CA 1
ATOM 945 C C . LYS A 1 119 ? 12.598 13.018 -10.562 1.00 92.94 119 LYS A C 1
ATOM 947 O O . LYS A 1 119 ? 13.164 14.008 -11.014 1.00 92.94 119 LYS A O 1
ATOM 952 N N . HIS A 1 120 ? 12.486 11.880 -11.241 1.00 92.81 120 HIS A N 1
ATOM 953 C CA . HIS A 1 120 ? 13.122 11.666 -12.544 1.00 92.81 120 HIS A CA 1
ATOM 954 C C . HIS A 1 120 ? 12.164 11.788 -13.730 1.00 92.81 120 HIS A C 1
ATOM 956 O O . HIS A 1 120 ? 12.630 11.979 -14.850 1.00 92.81 120 HIS A O 1
ATOM 962 N N . TYR A 1 121 ? 10.857 11.677 -13.495 1.00 92.75 121 TYR A N 1
ATOM 963 C CA . TYR A 1 121 ? 9.843 11.638 -14.550 1.00 92.75 121 TYR A CA 1
ATOM 964 C C . TYR A 1 121 ? 8.657 12.573 -14.279 1.00 92.75 121 TYR A C 1
ATOM 966 O O . TYR A 1 121 ? 7.683 12.516 -15.021 1.00 92.75 121 TYR A O 1
ATOM 974 N N . GLU A 1 122 ? 8.708 13.386 -13.213 1.00 93.06 122 GLU A N 1
ATOM 975 C CA . GLU A 1 122 ? 7.666 14.367 -12.845 1.00 93.06 122 GLU A CA 1
ATOM 976 C C . GLU A 1 122 ? 6.262 13.752 -12.694 1.00 93.06 122 GLU A C 1
ATOM 978 O O . GLU A 1 122 ? 5.241 14.432 -12.781 1.00 93.06 122 GLU A O 1
ATOM 983 N N . ARG A 1 123 ? 6.208 12.441 -12.438 1.00 95.12 123 ARG A N 1
ATOM 984 C CA . ARG A 1 123 ? 4.977 11.664 -12.317 1.00 95.12 123 ARG A CA 1
ATOM 985 C C . ARG A 1 123 ? 4.744 11.268 -10.870 1.00 95.12 123 ARG A C 1
ATOM 987 O O . ARG A 1 123 ? 5.577 10.602 -10.259 1.00 95.12 123 ARG A O 1
ATOM 994 N N . ASP A 1 124 ? 3.582 11.616 -10.334 1.00 96.50 124 ASP A N 1
ATOM 995 C CA . ASP A 1 124 ? 3.197 11.239 -8.975 1.00 96.50 124 ASP A CA 1
ATOM 996 C C . ASP A 1 124 ? 2.554 9.851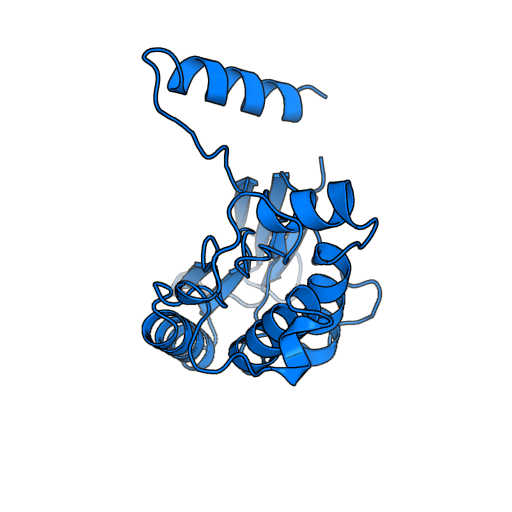 -8.923 1.00 96.50 124 ASP A C 1
ATOM 998 O O . ASP A 1 124 ? 1.356 9.681 -8.690 1.00 96.50 124 ASP A O 1
ATOM 1002 N N . ILE A 1 125 ? 3.390 8.831 -9.135 1.00 97.75 125 ILE A N 1
ATOM 1003 C CA . ILE A 1 125 ? 2.954 7.430 -9.138 1.00 97.75 125 ILE A CA 1
ATOM 1004 C C . ILE A 1 125 ? 2.362 7.007 -7.786 1.00 97.75 125 ILE A C 1
ATOM 1006 O O . ILE A 1 125 ? 1.477 6.157 -7.731 1.00 97.75 125 ILE A O 1
ATOM 1010 N N . TYR A 1 126 ? 2.801 7.627 -6.687 1.00 97.94 126 TYR A N 1
ATOM 1011 C CA . TYR A 1 126 ? 2.252 7.366 -5.362 1.00 97.94 126 TYR A CA 1
ATOM 1012 C C . TYR A 1 126 ? 0.791 7.816 -5.264 1.00 97.94 126 TYR A C 1
ATOM 1014 O O . TYR A 1 126 ? -0.054 7.036 -4.819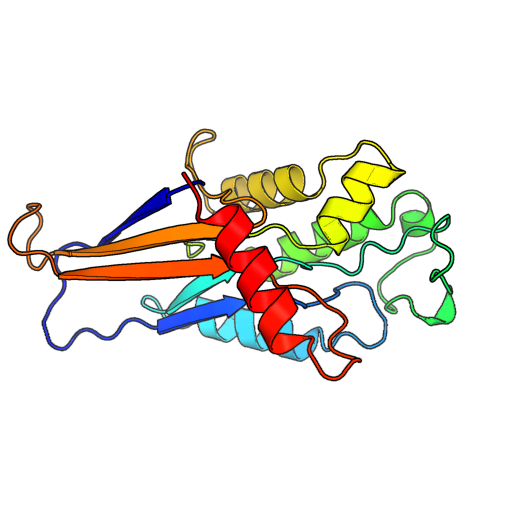 1.00 97.94 126 TYR A O 1
ATOM 1022 N N . HIS A 1 127 ? 0.462 9.034 -5.704 1.00 97.69 127 HIS A N 1
ATOM 1023 C CA . HIS A 1 127 ? -0.928 9.492 -5.707 1.00 97.69 127 HIS A CA 1
ATOM 1024 C C . HIS A 1 127 ? -1.794 8.735 -6.720 1.00 97.69 127 HIS A C 1
ATOM 1026 O O . HIS A 1 127 ? -2.978 8.523 -6.453 1.00 97.69 127 HIS A O 1
ATOM 1032 N N . GLU A 1 128 ? -1.226 8.251 -7.828 1.00 98.19 128 GLU A N 1
ATOM 1033 C CA . GLU A 1 128 ? -1.934 7.342 -8.737 1.00 98.19 128 GLU A CA 1
ATOM 1034 C C . GLU A 1 128 ? -2.315 6.023 -8.045 1.00 98.19 128 GLU A C 1
ATOM 1036 O O . GLU A 1 128 ? -3.465 5.595 -8.146 1.00 98.19 128 GLU A O 1
ATOM 1041 N N . ILE A 1 129 ? -1.397 5.411 -7.283 1.00 98.62 129 ILE A N 1
ATOM 1042 C CA . ILE A 1 129 ? -1.690 4.208 -6.481 1.00 98.62 129 ILE A CA 1
ATOM 1043 C C . ILE A 1 129 ? -2.759 4.512 -5.434 1.00 98.62 129 ILE A C 1
ATOM 1045 O O . ILE A 1 129 ? -3.726 3.765 -5.315 1.00 98.62 129 ILE A O 1
ATOM 1049 N N . VAL A 1 130 ? -2.619 5.615 -4.692 1.00 98.56 130 VAL A N 1
ATOM 1050 C CA . VAL A 1 130 ? -3.608 6.026 -3.685 1.00 98.56 130 VAL A CA 1
ATOM 1051 C C . VAL A 1 130 ? -4.995 6.149 -4.313 1.00 98.56 130 VAL A C 1
ATOM 1053 O O . VAL A 1 130 ? -5.959 5.632 -3.756 1.00 98.56 130 VAL A O 1
ATOM 1056 N N . THR A 1 131 ? -5.093 6.801 -5.471 1.00 98.44 131 THR A N 1
ATOM 1057 C CA . THR A 1 131 ? -6.356 6.984 -6.198 1.00 98.44 131 THR A CA 1
ATOM 1058 C C . THR A 1 131 ? -6.931 5.644 -6.654 1.00 98.44 131 THR A C 1
ATOM 1060 O O . THR A 1 131 ? -8.116 5.390 -6.449 1.00 98.44 131 THR A O 1
ATOM 1063 N N . GLY A 1 132 ? -6.094 4.747 -7.182 1.00 98.56 132 GLY A N 1
ATOM 1064 C CA . GLY A 1 132 ? -6.508 3.395 -7.560 1.00 98.56 132 GLY A CA 1
ATOM 1065 C C . GLY A 1 132 ? -7.052 2.591 -6.377 1.00 98.56 132 GLY A C 1
ATOM 1066 O O . GLY A 1 132 ? -8.121 1.995 -6.476 1.00 98.56 132 GLY A O 1
ATOM 1067 N N . VAL A 1 133 ? -6.376 2.628 -5.224 1.00 98.69 133 VAL A N 1
ATOM 1068 C CA . VAL A 1 133 ? -6.845 1.953 -4.000 1.00 98.69 133 VAL A CA 1
ATOM 1069 C C . VAL A 1 133 ? -8.171 2.543 -3.515 1.00 98.69 133 VAL A C 1
ATOM 1071 O O . VAL A 1 133 ? -9.047 1.782 -3.105 1.00 98.69 133 VAL A O 1
ATOM 1074 N N . LYS A 1 134 ? -8.351 3.871 -3.586 1.00 98.50 134 LYS A N 1
ATOM 1075 C CA . LYS A 1 134 ? -9.626 4.513 -3.231 1.00 98.50 134 LYS A CA 1
ATOM 1076 C C . LYS A 1 134 ? -10.774 4.003 -4.098 1.00 98.50 134 LYS A C 1
ATOM 1078 O O . LYS A 1 134 ? -11.770 3.524 -3.563 1.00 98.50 134 LYS A O 1
ATOM 1083 N N . ALA A 1 135 ? -10.585 4.045 -5.416 1.00 98.38 135 ALA A N 1
ATOM 1084 C CA . ALA A 1 135 ? -11.585 3.614 -6.382 1.00 98.38 135 ALA A CA 1
ATOM 1085 C C . ALA A 1 135 ? -11.954 2.132 -6.203 1.00 98.38 135 ALA A C 1
ATOM 1087 O O . ALA A 1 135 ? -13.131 1.795 -6.107 1.00 98.38 135 ALA A O 1
ATOM 1088 N N . LEU A 1 136 ? -10.957 1.247 -6.081 1.00 98.50 136 LEU A N 1
ATOM 1089 C CA . LEU A 1 136 ? -11.186 -0.190 -5.878 1.00 98.50 136 LEU A CA 1
ATOM 1090 C C . LEU A 1 136 ? -11.835 -0.503 -4.523 1.00 98.50 136 LEU A C 1
ATOM 1092 O O . LEU A 1 136 ? -12.577 -1.474 -4.403 1.00 98.50 136 LEU A O 1
ATOM 1096 N N . GLY A 1 137 ? -11.540 0.297 -3.497 1.00 97.94 137 GLY A N 1
ATOM 1097 C CA . GLY A 1 137 ? -12.089 0.131 -2.156 1.00 97.94 137 GLY A CA 1
ATOM 1098 C C . GLY A 1 137 ? -13.457 0.775 -1.940 1.00 97.94 137 GLY A C 1
ATOM 1099 O O . GLY A 1 137 ? -14.007 0.622 -0.852 1.00 97.94 137 GLY A O 1
ATOM 1100 N N . GLY A 1 138 ? -13.999 1.487 -2.936 1.00 97.88 138 GLY A N 1
ATOM 1101 C CA . GLY A 1 138 ? -15.262 2.219 -2.810 1.00 97.88 138 GLY A CA 1
ATOM 1102 C C . GLY A 1 138 ? -15.189 3.388 -1.825 1.00 97.88 138 GLY A C 1
ATOM 1103 O O . GLY A 1 138 ? -16.175 3.694 -1.161 1.00 97.88 138 GLY A O 1
ATOM 1104 N N . PHE A 1 139 ? -14.013 3.999 -1.677 1.00 97.44 139 PHE A N 1
ATOM 1105 C CA . PHE A 1 139 ? -13.831 5.174 -0.833 1.00 97.44 139 PHE A CA 1
ATOM 1106 C C . PHE A 1 139 ? -14.205 6.451 -1.587 1.00 97.44 139 PHE A C 1
ATOM 1108 O O . PHE A 1 139 ? -13.955 6.557 -2.785 1.00 97.44 139 PHE A O 1
ATOM 1115 N N . GLU A 1 140 ? -14.708 7.448 -0.860 1.00 96.31 140 GLU A N 1
ATOM 1116 C CA . GLU A 1 140 ? -14.895 8.803 -1.386 1.00 96.31 140 GLU A CA 1
ATOM 1117 C C . GLU A 1 140 ? -13.563 9.417 -1.850 1.00 96.31 140 GLU A C 1
ATOM 1119 O O . GLU A 1 140 ? -12.489 9.123 -1.305 1.00 96.31 140 GLU A O 1
ATOM 1124 N N . ASP A 1 141 ? -13.628 10.324 -2.825 1.00 90.06 141 ASP A N 1
ATOM 1125 C CA . ASP A 1 141 ? -12.446 10.946 -3.435 1.00 90.06 141 ASP A CA 1
ATOM 1126 C C . ASP A 1 141 ? -11.562 11.678 -2.413 1.00 90.06 141 ASP A C 1
ATOM 1128 O O . ASP A 1 141 ? -10.328 11.662 -2.511 1.00 90.06 141 ASP A O 1
ATOM 1132 N N . ASP A 1 142 ? -12.163 12.273 -1.383 1.00 93.88 142 ASP A N 1
ATOM 1133 C CA . ASP A 1 142 ? -11.471 12.988 -0.311 1.00 93.88 142 ASP A CA 1
ATOM 1134 C C . ASP A 1 142 ? -11.038 12.080 0.856 1.00 93.88 142 ASP A C 1
ATOM 1136 O O . ASP A 1 142 ? -10.283 12.520 1.731 1.00 93.88 142 ASP A O 1
ATOM 1140 N N . TYR A 1 143 ? -11.403 10.790 0.840 1.00 96.31 143 TYR A N 1
ATOM 1141 C CA . TYR A 1 143 ? -11.096 9.861 1.925 1.00 96.31 143 TYR A CA 1
ATOM 1142 C C . TYR A 1 143 ? -9.577 9.763 2.142 1.00 96.31 143 TYR A C 1
ATOM 1144 O O . TYR A 1 143 ? -8.824 9.419 1.221 1.00 96.31 143 TYR A O 1
ATOM 1152 N N . PRO A 1 144 ? -9.053 10.065 3.339 1.00 96.50 144 PRO A N 1
ATOM 1153 C CA . PRO A 1 144 ? -7.622 10.271 3.492 1.00 96.50 144 PRO A CA 1
ATOM 1154 C C . PRO A 1 144 ? -6.889 8.936 3.679 1.00 96.50 144 PRO A C 1
ATOM 1156 O O . PRO A 1 144 ? -6.838 8.417 4.790 1.00 96.50 144 PRO A O 1
ATOM 1159 N N . LEU A 1 145 ? -6.279 8.393 2.616 1.00 97.50 145 LEU A N 1
ATOM 1160 C CA . LEU A 1 145 ? -5.368 7.228 2.676 1.00 97.50 145 LEU A CA 1
ATOM 1161 C C . LEU A 1 145 ? -3.881 7.610 2.650 1.00 97.50 145 LEU A C 1
ATOM 1163 O O . LEU A 1 145 ? -3.049 6.892 3.203 1.00 97.50 145 LEU A O 1
ATOM 1167 N N . ALA A 1 146 ? -3.536 8.732 2.015 1.00 97.44 146 ALA A N 1
ATOM 1168 C CA . ALA A 1 146 ? -2.150 9.105 1.758 1.00 97.44 146 ALA A CA 1
ATOM 1169 C C . ALA A 1 146 ? -1.459 9.743 2.973 1.00 97.44 146 ALA A C 1
ATOM 1171 O O . ALA A 1 146 ? -1.723 10.903 3.315 1.00 97.44 146 ALA A O 1
ATOM 1172 N N . ILE A 1 147 ? -0.503 9.026 3.569 1.00 95.50 147 ILE A N 1
ATOM 1173 C CA . ILE A 1 147 ? 0.383 9.549 4.620 1.00 95.50 147 ILE A CA 1
ATOM 1174 C C . ILE A 1 147 ? 1.587 10.314 4.050 1.00 95.50 147 ILE A C 1
ATOM 1176 O O . ILE A 1 147 ? 2.062 11.260 4.679 1.00 95.50 147 ILE A O 1
ATOM 1180 N N . GLY A 1 148 ? 2.055 9.961 2.852 1.00 93.75 148 GLY A N 1
ATOM 1181 C CA . GLY A 1 148 ? 3.377 10.348 2.352 1.00 93.75 148 GLY A CA 1
ATOM 1182 C C . GLY A 1 148 ? 4.470 9.435 2.918 1.00 93.75 148 GLY A C 1
ATOM 1183 O O . GLY A 1 148 ? 4.201 8.285 3.241 1.00 93.75 148 GLY A O 1
ATOM 1184 N N . TYR A 1 149 ? 5.705 9.926 3.044 1.00 92.56 149 TYR A N 1
ATOM 1185 C CA . TYR A 1 149 ? 6.859 9.101 3.453 1.00 92.56 149 TYR A CA 1
ATOM 1186 C C . TYR A 1 149 ? 6.853 8.694 4.940 1.00 92.56 149 TYR A C 1
ATOM 1188 O O . TYR A 1 149 ? 7.411 7.667 5.329 1.00 92.56 149 TYR A O 1
ATOM 1196 N N . THR A 1 150 ? 6.240 9.523 5.793 1.00 94.06 150 THR A N 1
ATOM 1197 C CA . THR A 1 150 ? 6.160 9.303 7.242 1.00 94.06 150 THR A CA 1
ATOM 1198 C C . THR A 1 150 ? 4.945 9.997 7.858 1.00 94.06 150 THR A C 1
ATOM 1200 O O . THR A 1 150 ? 4.550 11.087 7.431 1.00 94.06 150 THR A O 1
ATOM 1203 N N . GLY A 1 151 ? 4.364 9.392 8.891 1.00 94.94 151 GLY A N 1
ATOM 1204 C CA . GLY A 1 151 ? 3.244 9.960 9.634 1.00 94.94 151 GLY A CA 1
ATOM 1205 C C . GLY A 1 151 ? 2.721 9.042 10.728 1.00 94.94 151 GLY A C 1
ATOM 1206 O O . GLY A 1 151 ? 3.373 8.081 11.131 1.00 94.94 151 GLY A O 1
ATOM 1207 N N . TRP A 1 152 ? 1.529 9.356 11.226 1.00 97.50 152 TRP A N 1
ATOM 1208 C CA . TRP A 1 152 ? 0.873 8.584 12.279 1.00 97.50 152 TRP A CA 1
ATOM 1209 C C . TRP A 1 152 ? -0.467 8.037 11.815 1.00 97.50 152 TRP A C 1
ATOM 1211 O O . TRP A 1 152 ? -1.231 8.726 11.143 1.00 97.50 152 TRP A O 1
ATOM 1221 N N . LEU A 1 153 ? -0.769 6.819 12.244 1.00 98.12 153 LEU A N 1
ATOM 1222 C CA . LEU A 1 153 ? -2.082 6.205 12.139 1.00 98.12 153 LEU A CA 1
ATOM 1223 C C . LEU A 1 153 ? -2.617 5.956 13.551 1.00 98.12 153 LEU A C 1
ATOM 1225 O O . LEU A 1 153 ? -2.045 5.190 14.327 1.00 98.12 153 LEU A O 1
ATOM 1229 N N . ASN A 1 154 ? -3.715 6.623 13.885 1.00 97.94 154 ASN A N 1
ATOM 1230 C CA . ASN A 1 154 ? -4.435 6.442 15.135 1.00 97.94 154 ASN A CA 1
ATOM 1231 C C . ASN A 1 154 ? -5.620 5.511 14.895 1.00 97.94 154 ASN A C 1
ATOM 1233 O O . ASN A 1 154 ? -6.567 5.875 14.202 1.00 97.94 154 ASN A O 1
ATOM 1237 N N . LEU A 1 155 ? -5.599 4.339 15.517 1.00 97.81 155 LEU A N 1
ATOM 1238 C CA . LEU A 1 155 ? -6.724 3.412 15.516 1.00 97.81 155 LEU A CA 1
ATOM 1239 C C . LEU A 1 155 ? -7.460 3.542 16.843 1.00 97.81 155 LEU A C 1
ATOM 1241 O O . LEU A 1 155 ? -6.847 3.388 17.901 1.00 97.81 155 LEU A O 1
ATOM 1245 N N . THR A 1 156 ? -8.753 3.837 16.807 1.00 97.38 156 THR A N 1
ATOM 1246 C CA . THR A 1 156 ? -9.572 3.972 18.014 1.00 97.38 156 THR A CA 1
ATOM 1247 C C . THR A 1 156 ? -10.679 2.936 18.017 1.00 97.38 156 THR A C 1
ATOM 1249 O O . THR A 1 156 ? -11.455 2.841 17.076 1.00 97.38 156 THR A O 1
ATOM 1252 N N . PHE A 1 157 ? -10.758 2.171 19.097 1.00 96.38 157 PHE A N 1
ATOM 1253 C CA . PHE A 1 157 ? -11.699 1.072 19.253 1.00 96.38 157 PHE A CA 1
ATOM 1254 C C . PHE A 1 157 ? -12.716 1.416 20.341 1.00 96.38 157 PHE A C 1
ATOM 1256 O O . PHE A 1 157 ? -12.351 1.534 21.515 1.00 96.38 157 PHE A O 1
ATOM 1263 N N . TYR A 1 158 ? -13.977 1.587 19.959 1.00 96.44 158 TYR A N 1
ATOM 1264 C CA . TYR A 1 158 ? -15.103 1.915 20.828 1.00 96.44 158 TYR A CA 1
ATOM 1265 C C . TYR A 1 158 ? -15.953 0.675 21.109 1.00 96.44 158 TYR A C 1
ATOM 1267 O O . TYR A 1 158 ? -16.270 -0.099 20.210 1.00 96.44 158 TYR A O 1
ATOM 1275 N N . ARG A 1 159 ? -16.365 0.504 22.371 1.00 92.75 159 ARG A N 1
ATOM 1276 C CA . ARG A 1 159 ? -17.216 -0.626 22.803 1.00 92.75 159 ARG A CA 1
ATOM 1277 C C . ARG A 1 159 ? -18.713 -0.401 22.595 1.00 92.75 159 ARG A C 1
ATOM 1279 O O . ARG A 1 159 ? -19.521 -1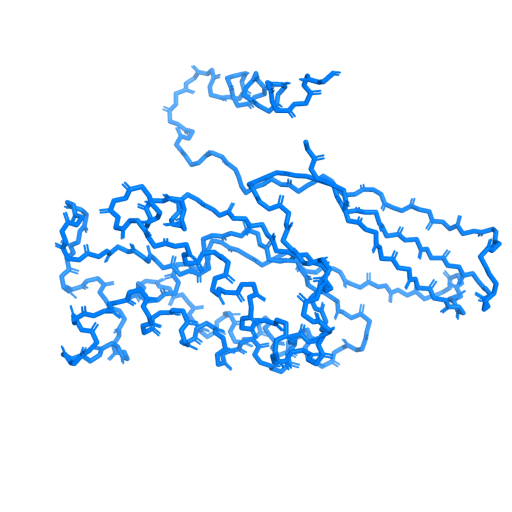.242 22.963 1.00 92.75 159 ARG A O 1
ATOM 1286 N N . SER A 1 160 ? -19.069 0.759 22.071 1.00 92.31 160 SER A N 1
ATOM 1287 C CA . SER A 1 160 ? -20.428 1.163 21.740 1.00 92.31 160 SER A CA 1
ATOM 1288 C C . SER A 1 160 ? -20.426 1.813 20.364 1.00 92.31 160 SER A C 1
ATOM 1290 O O . SER A 1 160 ? -19.365 2.120 19.821 1.00 92.31 160 SER A O 1
ATOM 1292 N N . ASP A 1 161 ? -21.617 2.071 19.851 1.00 90.38 161 ASP A N 1
ATOM 1293 C CA . ASP A 1 161 ? -21.904 2.921 18.696 1.00 90.38 161 ASP A CA 1
ATOM 1294 C C . ASP A 1 161 ? -21.535 4.394 18.950 1.00 90.38 161 ASP A C 1
ATOM 1296 O O . ASP A 1 161 ? -21.221 5.148 18.034 1.00 90.38 161 ASP A O 1
ATOM 1300 N N . LYS A 1 162 ? -21.520 4.808 20.219 1.00 89.00 162 LYS A N 1
ATOM 1301 C CA . LYS A 1 162 ? -21.092 6.143 20.649 1.00 89.00 162 LYS A CA 1
ATOM 1302 C C . LYS A 1 162 ? -19.581 6.204 20.847 1.00 89.00 162 LYS A C 1
ATOM 1304 O O . LYS A 1 162 ? -18.977 5.268 21.373 1.00 89.00 162 LYS A O 1
ATOM 1309 N N . ARG A 1 163 ? -18.987 7.366 20.544 1.00 88.94 163 ARG A N 1
ATOM 1310 C CA . ARG A 1 163 ? -17.571 7.696 20.806 1.00 88.94 163 ARG A CA 1
ATOM 1311 C C . ARG A 1 163 ? -17.278 7.869 22.306 1.00 88.94 163 ARG A C 1
ATOM 1313 O O . ARG A 1 163 ? -16.916 8.947 22.768 1.00 88.94 163 ARG A O 1
ATOM 1320 N N . GLN A 1 164 ? -17.450 6.810 23.093 1.00 84.50 164 GLN A N 1
ATOM 1321 C CA . GLN A 1 164 ? -17.227 6.800 24.540 1.00 84.50 164 GLN A CA 1
ATOM 1322 C C . GLN A 1 164 ? -16.291 5.658 24.941 1.00 84.50 164 GLN A C 1
ATOM 1324 O O . GLN A 1 164 ? -16.373 4.554 24.411 1.00 84.50 164 GLN A O 1
ATOM 1329 N N . ARG A 1 165 ? -15.398 5.922 25.908 1.00 81.88 165 ARG A N 1
ATOM 1330 C CA . ARG A 1 165 ? -14.493 4.919 26.512 1.00 81.88 165 ARG A CA 1
ATOM 1331 C C . ARG A 1 165 ? -13.694 4.093 25.480 1.00 81.88 165 ARG A C 1
ATOM 1333 O O . ARG A 1 165 ? -13.513 2.888 25.656 1.00 81.88 165 ARG A O 1
ATOM 1340 N N . GLY A 1 166 ? -13.225 4.740 24.411 1.00 88.19 166 GLY A N 1
ATOM 1341 C CA . GLY A 1 166 ? -12.441 4.093 23.359 1.00 88.19 166 GLY A CA 1
ATOM 1342 C C . GLY A 1 166 ? -10.990 3.821 23.767 1.00 88.19 166 GLY A C 1
ATOM 1343 O O . GLY A 1 166 ? -10.400 4.576 24.542 1.00 88.19 166 GLY A O 1
ATOM 1344 N N . ARG A 1 167 ? -10.392 2.755 23.227 1.00 93.50 167 ARG A N 1
ATOM 1345 C CA . ARG A 1 167 ? -8.950 2.484 23.341 1.00 93.50 167 ARG A CA 1
ATOM 1346 C C . ARG A 1 167 ? -8.254 2.950 22.067 1.00 93.50 167 ARG A C 1
ATOM 1348 O O . ARG A 1 167 ? -8.595 2.477 20.989 1.00 93.50 167 ARG A O 1
ATOM 1355 N N . LYS A 1 168 ? -7.277 3.852 22.195 1.00 95.44 168 LYS A N 1
ATOM 1356 C CA . LYS A 1 168 ? -6.477 4.349 21.068 1.00 95.44 168 LYS A CA 1
ATOM 1357 C C . LYS A 1 168 ? -5.143 3.604 20.982 1.00 95.44 168 LYS A C 1
ATOM 1359 O O . LYS A 1 168 ? -4.425 3.509 21.976 1.00 95.44 168 LYS A O 1
ATOM 1364 N N . VAL A 1 169 ? -4.810 3.119 19.793 1.00 96.38 169 VAL A N 1
ATOM 1365 C CA . VAL A 1 169 ? -3.497 2.592 19.411 1.00 96.38 169 VAL A CA 1
ATOM 1366 C C . VAL A 1 169 ? -2.887 3.581 18.425 1.00 96.38 169 VAL A C 1
ATOM 1368 O O . VAL A 1 169 ? -3.513 3.926 17.426 1.00 96.38 169 VAL A O 1
ATOM 1371 N N . LYS A 1 170 ? -1.685 4.076 18.724 1.00 97.25 170 LYS A N 1
ATOM 1372 C CA . LYS A 1 170 ? -0.959 5.008 17.854 1.00 97.25 170 LYS A CA 1
ATOM 1373 C C . LYS A 1 170 ? 0.169 4.260 17.163 1.00 97.25 170 LYS A C 1
ATOM 1375 O O . LYS A 1 170 ? 1.018 3.687 17.842 1.00 97.25 170 LYS A O 1
ATOM 1380 N N . ILE A 1 171 ? 0.183 4.290 15.839 1.00 96.94 171 ILE A N 1
ATOM 1381 C CA . ILE A 1 171 ? 1.180 3.615 15.012 1.00 96.94 171 ILE A CA 1
ATOM 1382 C C . ILE A 1 171 ? 1.973 4.690 14.273 1.00 96.94 171 ILE A C 1
ATOM 1384 O O . ILE A 1 171 ? 1.396 5.502 13.552 1.00 96.94 171 ILE A O 1
ATOM 1388 N N . ASN A 1 172 ? 3.289 4.715 14.472 1.00 95.94 172 ASN A N 1
ATOM 1389 C CA . ASN A 1 172 ? 4.186 5.531 13.659 1.00 95.94 172 ASN A CA 1
ATOM 1390 C C . ASN A 1 172 ? 4.520 4.761 12.382 1.00 95.94 172 ASN A C 1
ATOM 1392 O O . ASN A 1 172 ? 4.968 3.617 12.454 1.00 95.94 172 ASN A O 1
ATOM 1396 N N . LEU A 1 173 ? 4.290 5.387 11.234 1.00 95.62 173 LEU A N 1
ATOM 1397 C CA . LEU A 1 173 ? 4.509 4.800 9.922 1.00 95.62 173 LEU A CA 1
ATOM 1398 C C . LEU A 1 173 ? 5.644 5.544 9.233 1.00 95.62 173 LEU A C 1
ATOM 1400 O O . LEU A 1 173 ? 5.616 6.768 9.140 1.00 95.62 173 LEU A O 1
ATOM 1404 N N . HIS A 1 174 ? 6.639 4.798 8.767 1.00 92.31 174 HIS A N 1
ATOM 1405 C CA . HIS A 1 174 ? 7.797 5.319 8.053 1.00 92.31 174 HIS A CA 1
ATOM 1406 C C . HIS A 1 174 ? 8.333 4.208 7.153 1.00 92.31 174 HIS A C 1
ATOM 1408 O O . HIS A 1 174 ? 8.640 3.134 7.669 1.00 92.31 174 HIS A O 1
ATOM 1414 N N . HIS A 1 175 ? 8.483 4.471 5.853 1.00 90.81 175 HIS A N 1
ATOM 1415 C CA . HIS A 1 175 ? 8.958 3.467 4.891 1.00 90.81 175 HIS A CA 1
ATOM 1416 C C . HIS A 1 175 ? 10.352 2.940 5.277 1.00 90.81 175 HIS A C 1
ATOM 1418 O O . HIS A 1 175 ? 10.545 1.766 5.559 1.00 90.81 175 HIS A O 1
ATOM 1424 N N . GLY A 1 176 ? 11.308 3.846 5.480 1.00 79.50 176 GLY A N 1
ATOM 1425 C CA . GLY A 1 176 ? 12.633 3.496 5.987 1.00 79.50 176 GLY A CA 1
ATOM 1426 C C . GLY A 1 176 ? 13.702 4.332 5.314 1.00 79.50 176 GLY A C 1
ATOM 1427 O O . GLY A 1 176 ? 13.392 5.283 4.617 1.00 79.50 176 GLY A O 1
ATOM 1428 N N . TYR A 1 177 ? 14.963 3.997 5.550 1.00 66.62 177 TYR A N 1
ATOM 1429 C CA . TYR A 1 177 ? 16.055 4.411 4.676 1.00 66.62 177 TYR A CA 1
ATOM 1430 C C . TYR A 1 177 ? 16.829 3.145 4.337 1.00 66.62 177 TYR A C 1
ATOM 1432 O O . TYR A 1 177 ? 17.509 2.591 5.206 1.00 66.62 177 TYR A O 1
ATOM 1440 N N . GLY A 1 178 ? 16.713 2.671 3.097 1.00 55.03 178 GLY A N 1
ATOM 1441 C CA . GLY A 1 178 ? 17.599 1.636 2.578 1.00 55.03 178 GLY A CA 1
ATOM 1442 C C . GLY A 1 178 ? 19.050 2.134 2.569 1.00 55.03 178 GLY A C 1
ATOM 1443 O O . GLY A 1 178 ? 19.312 3.295 2.254 1.00 55.03 178 GLY A O 1
ATOM 1444 N N . GLY A 1 179 ? 20.003 1.272 2.947 1.00 50.06 179 GLY A N 1
ATOM 1445 C CA . GLY A 1 179 ? 21.443 1.577 2.881 1.00 50.06 179 GLY A CA 1
ATOM 1446 C C . GLY A 1 179 ? 22.218 1.536 4.203 1.00 50.06 179 GLY A C 1
ATOM 1447 O O . GLY A 1 179 ? 23.246 2.200 4.328 1.00 50.06 179 GLY A O 1
ATOM 1448 N N . GLY A 1 180 ? 21.775 0.761 5.198 1.00 43.69 180 GLY A N 1
ATOM 1449 C CA . GLY A 1 180 ? 22.555 0.496 6.413 1.00 43.69 180 GLY A CA 1
ATOM 1450 C C . GLY A 1 180 ? 23.838 -0.299 6.130 1.00 43.69 180 GLY A C 1
ATOM 1451 O O . GLY A 1 180 ? 23.886 -1.488 6.416 1.00 43.69 180 GLY A O 1
ATOM 1452 N N . ARG A 1 181 ? 24.873 0.333 5.562 1.00 49.59 181 ARG A N 1
ATOM 1453 C CA . ARG A 1 181 ? 26.173 -0.306 5.262 1.00 49.59 181 ARG A CA 1
ATOM 1454 C C . ARG A 1 181 ? 27.358 0.252 6.055 1.00 49.59 181 ARG A C 1
ATOM 1456 O O . ARG A 1 181 ? 28.469 -0.214 5.851 1.00 49.59 181 ARG A O 1
ATOM 1463 N N . LEU A 1 182 ? 27.158 1.206 6.969 1.00 48.00 182 LEU A N 1
ATOM 1464 C CA . LEU A 1 182 ? 28.260 1.807 7.734 1.00 48.00 182 LEU A CA 1
ATOM 1465 C C . LEU A 1 182 ? 28.002 1.788 9.245 1.00 48.00 182 LEU A C 1
ATOM 1467 O O . LEU A 1 182 ? 26.884 2.037 9.707 1.00 48.00 182 LEU A O 1
ATOM 1471 N N . ALA A 1 183 ? 29.052 1.513 10.022 1.00 40.75 183 ALA A N 1
ATOM 1472 C CA . ALA A 1 183 ? 29.045 1.677 11.472 1.00 40.75 183 ALA A CA 1
ATOM 1473 C C . ALA A 1 183 ? 28.660 3.133 11.806 1.00 40.75 183 ALA A C 1
ATOM 1475 O O . ALA A 1 183 ? 29.299 4.069 11.342 1.00 40.75 183 ALA A O 1
ATOM 1476 N N . GLY A 1 184 ? 27.554 3.322 12.534 1.00 57.94 184 GLY A N 1
ATOM 1477 C CA . GLY A 1 184 ? 26.930 4.635 12.772 1.00 57.94 184 GLY A CA 1
ATOM 1478 C C . GLY A 1 184 ? 25.582 4.848 12.067 1.00 57.94 184 GLY A C 1
ATOM 1479 O O . GLY A 1 184 ? 24.828 5.742 12.449 1.00 57.94 184 GLY A O 1
ATOM 1480 N N . ALA A 1 185 ? 25.200 3.979 11.122 1.00 57.91 185 ALA A N 1
ATOM 1481 C CA . ALA A 1 185 ? 23.933 4.087 10.392 1.00 57.91 185 ALA A CA 1
ATOM 1482 C C . ALA A 1 185 ? 22.695 4.096 11.305 1.00 57.91 185 ALA A C 1
ATOM 1484 O O . ALA A 1 185 ? 21.724 4.777 11.004 1.00 57.91 185 ALA A O 1
ATOM 1485 N N . LYS A 1 186 ? 22.722 3.406 12.455 1.00 56.00 186 LYS A N 1
ATOM 1486 C CA . LYS A 1 186 ? 21.611 3.439 13.425 1.00 56.00 186 LYS A CA 1
ATOM 1487 C C . LYS A 1 186 ? 21.426 4.826 14.055 1.00 56.00 186 LYS A C 1
ATOM 1489 O O . LYS A 1 186 ? 20.295 5.291 14.153 1.00 56.00 186 LYS A O 1
ATOM 1494 N N . ALA A 1 187 ? 22.518 5.499 14.426 1.00 65.25 187 ALA A N 1
ATOM 1495 C CA . ALA A 1 187 ? 22.478 6.850 14.989 1.00 65.25 187 ALA A CA 1
ATOM 1496 C C . ALA A 1 187 ? 22.060 7.886 13.933 1.00 65.25 187 ALA A C 1
ATOM 1498 O O . ALA A 1 187 ? 21.217 8.735 14.206 1.00 65.25 187 ALA A O 1
ATOM 1499 N N . LEU A 1 188 ? 22.562 7.758 12.700 1.00 66.00 188 LEU A N 1
ATOM 1500 C CA . LEU A 1 188 ? 22.175 8.623 11.581 1.00 66.00 188 LEU A CA 1
ATOM 1501 C C . LEU A 1 188 ? 20.721 8.399 11.144 1.00 66.00 188 LEU A C 1
ATOM 1503 O O . LEU A 1 188 ? 20.009 9.362 10.872 1.00 66.00 188 LEU A O 1
ATOM 1507 N N . ASN A 1 189 ? 20.241 7.154 11.129 1.00 62.47 189 ASN A N 1
ATOM 1508 C CA . ASN A 1 189 ? 18.834 6.848 10.865 1.00 62.47 189 ASN A CA 1
ATOM 1509 C C . ASN A 1 189 ? 17.930 7.396 11.972 1.00 62.47 189 ASN A C 1
ATOM 1511 O O . ASN A 1 189 ? 16.859 7.915 11.668 1.00 62.47 189 ASN A O 1
ATOM 1515 N N . LEU A 1 190 ? 18.360 7.342 13.238 1.00 67.06 190 LEU A N 1
ATOM 1516 C CA . LEU A 1 190 ? 17.644 7.990 14.335 1.00 67.06 190 LEU A CA 1
ATOM 1517 C C . LEU A 1 190 ? 17.634 9.515 14.170 1.00 67.06 190 LEU A C 1
ATOM 1519 O O . LEU A 1 190 ? 16.571 10.114 14.273 1.00 67.06 190 LEU A O 1
ATOM 1523 N N . GLN A 1 191 ? 18.766 10.141 13.841 1.00 67.69 191 GLN A N 1
ATOM 1524 C CA . GLN A 1 191 ? 18.846 11.581 13.579 1.00 67.69 191 GLN A CA 1
ATOM 1525 C C . GLN A 1 191 ? 17.936 12.002 12.419 1.00 67.69 191 GLN A C 1
ATOM 1527 O O . GLN A 1 191 ? 17.205 12.984 12.542 1.00 67.69 191 GLN A O 1
ATOM 1532 N N . ARG A 1 192 ? 17.929 11.243 11.314 1.00 65.50 192 ARG A N 1
ATOM 1533 C CA . ARG A 1 192 ? 17.011 11.467 10.189 1.00 65.50 192 ARG A CA 1
ATOM 1534 C C . ARG A 1 192 ? 15.566 11.343 10.645 1.00 65.50 192 ARG A C 1
ATOM 1536 O O . ARG A 1 192 ? 14.803 12.273 10.431 1.00 65.50 192 ARG A O 1
ATOM 1543 N N . ARG A 1 193 ? 15.207 10.268 11.360 1.00 61.25 193 ARG A N 1
ATOM 1544 C CA . ARG A 1 193 ? 13.868 10.110 11.950 1.00 61.25 193 ARG A CA 1
ATOM 1545 C C . ARG A 1 193 ? 13.499 11.313 12.817 1.00 61.25 193 ARG A C 1
ATOM 1547 O O . ARG A 1 193 ? 12.426 11.870 12.626 1.00 61.25 193 ARG A O 1
ATOM 1554 N N . MET A 1 194 ? 14.383 11.766 13.704 1.00 64.38 194 MET A N 1
ATOM 1555 C CA . MET A 1 194 ? 14.153 12.937 14.557 1.00 64.38 194 MET A CA 1
ATOM 1556 C C . MET A 1 194 ? 13.965 14.229 13.753 1.00 64.38 194 MET A C 1
ATOM 1558 O O . MET A 1 194 ? 13.162 15.062 14.159 1.00 64.38 194 MET A O 1
ATOM 1562 N N . ALA A 1 195 ? 14.631 14.395 12.607 1.00 59.72 195 ALA A N 1
ATOM 1563 C CA . ALA A 1 195 ? 14.441 15.561 11.741 1.00 59.72 195 ALA A CA 1
ATOM 1564 C C . ALA A 1 195 ? 13.009 15.661 11.181 1.00 59.72 195 ALA A C 1
ATOM 1566 O O . ALA A 1 195 ? 12.490 16.764 11.062 1.00 59.72 195 ALA A O 1
ATOM 1567 N N . PHE A 1 196 ? 12.332 14.533 10.930 1.00 55.41 196 PHE A N 1
ATOM 1568 C CA . PHE A 1 196 ? 10.913 14.523 10.528 1.00 55.41 196 PHE A CA 1
ATOM 1569 C C . PHE A 1 196 ? 9.931 14.666 11.700 1.00 55.41 196 PHE A C 1
ATOM 1571 O O . PHE A 1 196 ? 8.740 14.872 11.472 1.00 55.41 196 PHE A O 1
ATOM 1578 N N . HIS A 1 197 ? 10.416 14.537 12.940 1.00 55.16 197 HIS A N 1
ATOM 1579 C CA . HIS A 1 197 ? 9.612 14.634 14.164 1.00 55.16 197 HIS A CA 1
ATOM 1580 C C . HIS A 1 197 ? 9.802 15.960 14.915 1.00 55.16 197 HIS A C 1
ATOM 1582 O O . HIS A 1 197 ? 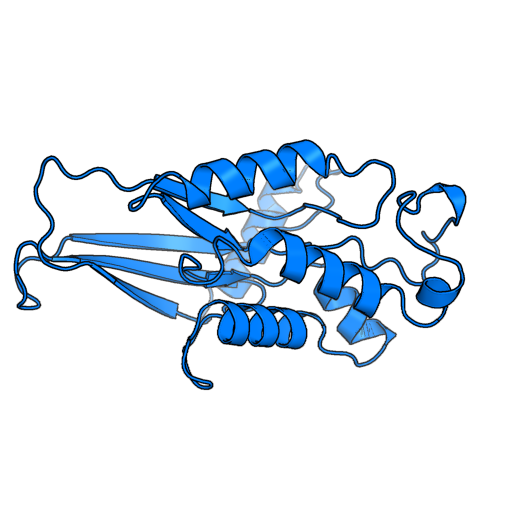9.073 16.209 15.871 1.00 55.16 197 HIS A O 1
ATOM 1588 N N . LYS A 1 198 ? 10.751 16.813 14.507 1.00 38.59 198 LYS A N 1
ATOM 1589 C CA . LYS A 1 198 ? 10.862 18.184 15.017 1.00 38.59 198 LYS A CA 1
ATOM 1590 C C . LYS A 1 198 ? 9.832 19.067 14.309 1.00 38.59 198 LYS A C 1
ATOM 1592 O O . LYS A 1 198 ? 10.079 19.547 13.205 1.00 38.59 198 LYS A O 1
ATOM 1597 N N . ALA A 1 199 ? 8.685 19.229 14.960 1.00 38.25 199 ALA A N 1
ATOM 1598 C CA . ALA A 1 199 ? 7.787 20.370 14.837 1.00 38.25 199 ALA A CA 1
ATOM 1599 C C . ALA A 1 199 ? 7.740 21.053 16.206 1.00 38.25 199 ALA A C 1
ATOM 1601 O O . ALA A 1 199 ? 7.688 20.301 17.209 1.00 38.25 199 ALA A O 1
#

Secondary structure (DSSP, 8-state):
-EEEEEEE-S--TT---EEEEE----BTBTT--HHHHHHHHHHHHT-TTEEEEE-S--B----TTSTT--GGGB-TT--GGGGG-HHHHHHHHHHHHHGGGGGGEEEEE--HHHHHHHHHH---HHHHHHHHHHHHHT--TT---EEESEEEEEEEE-SSSSS-SPEEEEEEEE---S---STTHHHHHHHHHHHHH--

pLDDT: mean 90.84, std 13.42, range [38.25, 98.81]